Protein AF-A0A7S2QTR1-F1 (afdb_monomer_lite)

Organism: NCBI:txid225041

Secondary structure (DSSP, 8-state):
---HHHHHHHHHH----PPPHHHHSPTT-EEPPPSS---TTS-----TTSPP-SPPPPPSSTT-TTTB-TTSSB-TT-EE-TT-SS-BPPPHHHHHHHTTPPTTTT--TT--HHHHHHHHHHSPPHHHHHHHHHHHHHHHHHHHHHHHHHHTT---S------------------------------------------------HHHHHHHHHHHHHHT-TT---TTT-HHHHHHHHH-SPPTT--TT-HHHHHHHHHHTTEEEEEETTEEEEEEESSSS-EEE---HHHHHHHHHHHHHHTTS--HHHHHHHHTTTB--TTHHHH-

Sequence (328 aa):
LADSRILQHIMTHVTPPVKDLADILEPGTEVRPVVYTDHHPYYSLNKAGQPRRVLPTLMATPESYAFRDEHGGSGSGMVRRRGATHWEEPNIPERERALGYTTNHTLAPGVTLRQRHVLTGNCMDAFVMQSIMAVAAHLSHRHHLCSTAVASHTVLGGETTPRYTEPIMEPTLQAAAMTPATAAGGEAELSPGGDPSDNMELPESPLADTLQLAEVAEQLTHSRPDVWEDTDMLTYLRTGRIPDGMTAGSPAFYNLRRRARRYQLRPHSGGERLFRQLSPEVWKEVPPPAARAELVASMHNAVGHFGRARTRSLLLNHYWWRGMAQQA

Radius of gyration: 28.71 Å; chains: 1; bounding box: 74×66×81 Å

InterPro domains:
  IPR041588 Integrase zinc-binding domain [PF17921] (287-327)

Structure (mmCIF, N/CA/C/O backbone):
data_AF-A0A7S2QTR1-F1
#
_entry.id   AF-A0A7S2QTR1-F1
#
loop_
_atom_site.group_PDB
_atom_site.id
_atom_site.type_symbol
_atom_site.label_atom_id
_atom_site.label_alt_id
_atom_site.label_comp_id
_atom_site.label_asym_id
_atom_site.label_entity_id
_atom_site.label_seq_id
_atom_site.pdbx_PDB_ins_code
_atom_site.Cartn_x
_atom_site.Cartn_y
_atom_site.Cartn_z
_atom_site.occupancy
_atom_site.B_iso_or_equiv
_atom_site.auth_seq_id
_atom_site.auth_comp_id
_atom_site.auth_asym_id
_atom_site.auth_atom_id
_atom_site.pdbx_PDB_model_num
ATOM 1 N N . LEU A 1 1 ? 14.346 -16.686 -3.261 1.00 45.59 1 LEU A N 1
ATOM 2 C CA . LEU A 1 1 ? 12.981 -16.940 -2.745 1.00 45.59 1 LEU A CA 1
ATOM 3 C C . LEU A 1 1 ? 13.124 -17.730 -1.453 1.00 45.59 1 LEU A C 1
ATOM 5 O O . LEU A 1 1 ? 13.992 -18.594 -1.412 1.00 45.59 1 LEU A O 1
ATOM 9 N N . ALA A 1 2 ? 12.376 -17.384 -0.403 1.00 56.06 2 ALA A N 1
ATOM 10 C CA . ALA A 1 2 ? 12.434 -18.100 0.874 1.00 56.06 2 ALA A CA 1
ATOM 11 C C . ALA A 1 2 ? 12.025 -19.576 0.691 1.00 56.06 2 ALA A C 1
ATOM 13 O O . ALA A 1 2 ? 11.169 -19.874 -0.142 1.00 56.06 2 ALA A O 1
ATOM 14 N N . ASP A 1 3 ? 12.644 -20.491 1.443 1.00 72.88 3 ASP A N 1
ATOM 15 C CA . ASP A 1 3 ? 12.314 -21.921 1.400 1.00 72.88 3 ASP A CA 1
ATOM 16 C C . ASP A 1 3 ? 10.841 -22.133 1.792 1.00 72.88 3 ASP A C 1
ATOM 18 O O . ASP A 1 3 ? 10.400 -21.724 2.868 1.00 72.88 3 ASP A O 1
ATOM 22 N N . SER A 1 4 ? 10.083 -22.797 0.915 1.00 71.56 4 SER A N 1
ATOM 23 C CA . SER A 1 4 ? 8.673 -23.157 1.119 1.00 71.56 4 SER A CA 1
ATOM 24 C C . SER A 1 4 ? 8.396 -23.834 2.468 1.00 71.56 4 SER A C 1
ATOM 26 O O . SER A 1 4 ? 7.353 -23.594 3.073 1.00 71.56 4 SER A O 1
ATOM 28 N N . ARG A 1 5 ? 9.346 -24.619 2.996 1.00 74.69 5 ARG A N 1
ATOM 29 C CA . ARG A 1 5 ? 9.227 -25.271 4.309 1.00 74.69 5 ARG A CA 1
ATOM 30 C C . ARG A 1 5 ? 9.288 -24.266 5.452 1.00 74.69 5 ARG A C 1
ATOM 32 O O . ARG A 1 5 ? 8.586 -24.432 6.445 1.00 74.69 5 ARG A O 1
ATOM 39 N N . ILE A 1 6 ? 10.104 -23.221 5.311 1.00 72.56 6 ILE A N 1
ATOM 40 C CA . ILE A 1 6 ? 10.211 -22.138 6.295 1.00 72.56 6 ILE A CA 1
ATOM 41 C C . ILE A 1 6 ? 8.913 -21.332 6.309 1.00 72.56 6 ILE A C 1
ATOM 43 O O . ILE A 1 6 ? 8.373 -21.080 7.383 1.00 72.56 6 ILE A O 1
ATOM 47 N N . LEU A 1 7 ? 8.376 -20.995 5.134 1.00 72.25 7 LEU A N 1
ATOM 48 C CA . LEU A 1 7 ? 7.100 -20.285 5.026 1.00 72.25 7 LEU A CA 1
ATOM 49 C C . LEU A 1 7 ? 5.949 -21.097 5.633 1.00 72.25 7 LEU A C 1
ATOM 51 O O . LEU A 1 7 ? 5.222 -20.578 6.475 1.00 72.25 7 LEU A O 1
ATOM 55 N N . GLN A 1 8 ? 5.842 -22.388 5.304 1.00 74.94 8 GLN A N 1
ATOM 56 C CA . GLN A 1 8 ? 4.826 -23.276 5.881 1.00 74.94 8 GLN A CA 1
ATOM 57 C C . GLN A 1 8 ? 4.958 -23.396 7.407 1.00 74.94 8 GLN A C 1
ATOM 59 O O . GLN A 1 8 ? 3.966 -23.450 8.136 1.00 74.94 8 GLN A O 1
ATOM 64 N N . HIS A 1 9 ? 6.188 -23.428 7.915 1.00 74.25 9 HIS A N 1
ATOM 65 C CA . HIS A 1 9 ? 6.447 -23.487 9.346 1.00 74.25 9 HIS A CA 1
ATOM 66 C C . HIS A 1 9 ? 6.038 -22.186 10.053 1.00 74.25 9 HIS A C 1
ATOM 68 O O . HIS A 1 9 ? 5.363 -22.235 11.075 1.00 74.25 9 HIS A O 1
ATOM 74 N N . ILE A 1 10 ? 6.353 -21.022 9.482 1.00 77.56 10 ILE A N 1
ATOM 75 C CA . ILE A 1 10 ? 5.909 -19.726 10.016 1.00 77.56 10 ILE A CA 1
ATOM 76 C C . ILE A 1 10 ? 4.384 -19.637 10.008 1.00 77.56 10 ILE A C 1
ATOM 78 O O . ILE A 1 10 ? 3.796 -19.307 11.030 1.00 77.56 10 ILE A O 1
ATOM 82 N N . MET A 1 11 ? 3.737 -20.008 8.900 1.00 74.56 11 MET A N 1
ATOM 83 C CA . MET A 1 11 ? 2.275 -19.985 8.783 1.00 74.56 11 MET A CA 1
ATOM 84 C C . MET A 1 11 ? 1.567 -20.906 9.784 1.00 74.56 11 MET A C 1
ATOM 86 O O . MET A 1 11 ? 0.423 -20.652 10.138 1.00 74.56 11 MET A O 1
ATOM 90 N N . THR A 1 12 ? 2.226 -21.973 10.242 1.00 76.25 12 THR A N 1
ATOM 91 C CA . THR A 1 12 ? 1.662 -22.880 11.255 1.00 76.25 12 THR A CA 1
ATOM 92 C C . THR A 1 12 ? 1.932 -22.438 12.694 1.00 76.25 12 THR A C 1
ATOM 94 O O . THR A 1 12 ? 1.215 -22.876 13.586 1.00 76.25 12 THR A O 1
ATOM 97 N N . HIS A 1 13 ? 2.937 -21.589 12.938 1.00 72.19 13 HIS A N 1
ATOM 98 C CA . HIS A 1 13 ? 3.385 -21.235 14.295 1.00 72.19 13 HIS A CA 1
ATOM 99 C C . HIS A 1 13 ? 3.130 -19.771 14.672 1.00 72.19 13 HIS A C 1
ATOM 101 O O . HIS A 1 13 ? 3.056 -19.455 15.857 1.00 72.19 13 HIS A O 1
ATOM 107 N N . VAL A 1 14 ? 2.972 -18.876 13.696 1.00 74.44 14 VAL A N 1
ATOM 108 C CA . VAL A 1 14 ? 2.671 -17.462 13.929 1.00 74.44 14 VAL A CA 1
ATOM 109 C C . VAL A 1 14 ? 1.215 -17.211 13.561 1.00 74.44 14 VAL A C 1
ATOM 111 O O . VAL A 1 14 ? 0.865 -17.120 12.388 1.00 74.44 14 VAL A O 1
ATOM 114 N N . THR A 1 15 ? 0.362 -17.096 14.578 1.00 71.06 15 THR A N 1
ATOM 115 C CA . THR A 1 15 ? -1.019 -16.625 14.405 1.00 71.06 15 THR A CA 1
ATOM 116 C C . THR A 1 15 ? -1.064 -15.137 14.746 1.00 71.06 15 THR A C 1
ATOM 118 O O . THR A 1 15 ? -0.577 -14.773 15.820 1.00 71.06 15 THR A O 1
ATOM 121 N N . PRO A 1 16 ? -1.621 -14.267 13.882 1.00 70.69 16 PRO A N 1
ATOM 122 C CA . PRO A 1 16 ? -1.740 -12.854 14.207 1.00 70.69 16 PRO A CA 1
ATOM 123 C C . PRO A 1 16 ? -2.605 -12.683 15.465 1.00 70.69 16 PRO A C 1
ATOM 125 O O . PRO A 1 16 ? -3.664 -13.315 15.551 1.00 70.69 16 PRO A O 1
ATOM 128 N N . PRO A 1 17 ? -2.196 -11.859 16.443 1.00 73.25 17 PRO A N 1
ATOM 129 C CA . PRO A 1 17 ? -3.011 -11.582 17.612 1.00 73.25 17 PRO A CA 1
ATOM 130 C C . PRO A 1 17 ? -4.170 -10.677 17.187 1.00 73.25 17 PRO A C 1
ATOM 132 O O . PRO A 1 17 ? -4.028 -9.466 17.133 1.00 73.25 17 PRO A O 1
ATOM 135 N N . VAL A 1 18 ? -5.315 -11.256 16.836 1.00 71.81 18 VAL A N 1
ATOM 136 C CA . VAL A 1 18 ? -6.506 -10.490 16.446 1.00 71.81 18 VAL A CA 1
ATOM 137 C C . VAL A 1 18 ? -7.487 -10.482 17.608 1.00 71.81 18 VAL A C 1
ATOM 139 O O . VAL A 1 18 ? -7.813 -11.541 18.144 1.00 71.81 18 VAL A O 1
ATOM 142 N N . LYS A 1 19 ? -7.974 -9.297 17.983 1.00 77.62 19 LYS A N 1
ATOM 143 C CA . LYS A 1 19 ? -9.129 -9.165 18.877 1.00 77.62 19 LYS A CA 1
ATOM 144 C C . LYS A 1 19 ? -10.407 -9.094 18.063 1.00 77.62 19 LYS A C 1
ATOM 146 O O . LYS A 1 19 ? -10.446 -8.430 17.027 1.00 77.62 19 LYS A O 1
ATOM 151 N N . ASP A 1 20 ? -11.443 -9.763 18.550 1.00 85.25 20 ASP A N 1
ATOM 152 C CA . ASP A 1 20 ? -12.762 -9.646 17.956 1.00 85.25 20 ASP A CA 1
ATOM 153 C C . ASP A 1 20 ? -13.329 -8.247 18.201 1.00 85.25 20 ASP A C 1
ATOM 155 O O . ASP A 1 20 ? -13.163 -7.653 19.266 1.00 85.25 20 ASP A O 1
ATOM 159 N N . LEU A 1 21 ? -14.023 -7.710 17.200 1.00 87.00 21 LEU A N 1
ATOM 160 C CA . LEU A 1 21 ? -14.592 -6.367 17.258 1.00 87.00 21 LEU A CA 1
ATOM 161 C C . LEU A 1 21 ? -15.574 -6.202 18.427 1.00 87.00 21 LEU A C 1
ATOM 163 O O . LEU A 1 21 ? -15.662 -5.124 19.008 1.00 87.00 21 LEU A O 1
ATOM 167 N N . ALA A 1 22 ? -16.256 -7.282 18.812 1.00 84.25 22 ALA A N 1
ATOM 168 C CA . ALA A 1 22 ? -17.128 -7.318 19.982 1.00 84.25 22 ALA A CA 1
ATOM 169 C C . ALA A 1 22 ? -16.391 -7.001 21.299 1.00 84.25 22 ALA A C 1
ATOM 171 O O . ALA A 1 22 ? -17.002 -6.438 22.202 1.00 84.25 22 ALA A O 1
ATOM 172 N N . ASP A 1 23 ? -15.092 -7.306 21.388 1.00 85.44 23 ASP A N 1
ATOM 173 C CA . ASP A 1 23 ? -14.254 -7.029 22.563 1.00 85.44 23 ASP A CA 1
ATOM 174 C C . ASP A 1 23 ? -13.628 -5.623 22.524 1.00 85.44 23 ASP A C 1
ATOM 176 O O . ASP A 1 23 ? -13.068 -5.144 23.512 1.00 85.44 23 ASP A O 1
ATOM 180 N N . ILE A 1 24 ? -13.665 -4.970 21.359 1.00 89.56 24 ILE A N 1
ATOM 181 C CA . ILE A 1 24 ? -13.071 -3.650 21.115 1.00 89.56 24 ILE A CA 1
ATOM 182 C C . ILE A 1 24 ? -14.107 -2.535 21.292 1.00 89.56 24 ILE A C 1
ATOM 184 O O . ILE A 1 24 ? -13.772 -1.458 21.798 1.00 89.56 24 ILE A O 1
ATOM 188 N N . LEU A 1 25 ? -15.342 -2.761 20.845 1.00 91.31 25 LEU A N 1
ATOM 189 C CA . LEU A 1 25 ? -16.396 -1.749 20.859 1.00 91.31 25 LEU A CA 1
ATOM 190 C C . LEU A 1 25 ? -17.065 -1.625 22.225 1.00 91.31 25 LEU A C 1
ATOM 192 O O . LEU A 1 25 ? -17.084 -2.564 23.019 1.00 91.31 25 LEU A O 1
ATOM 196 N N . GLU A 1 26 ? -17.643 -0.454 22.489 1.00 88.94 26 GLU A N 1
ATOM 197 C CA . GLU A 1 26 ? -18.420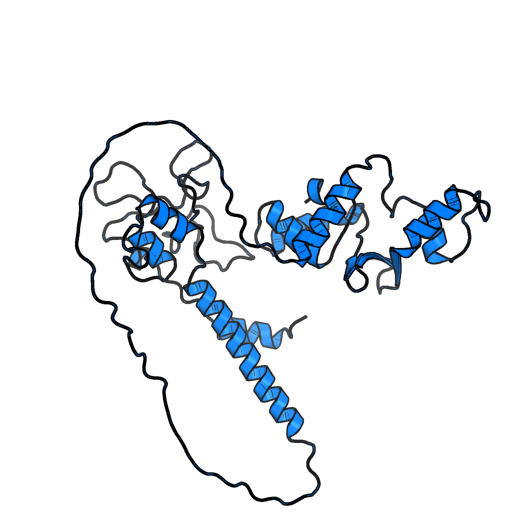 -0.262 23.711 1.00 88.94 26 GLU A CA 1
ATOM 198 C C . GLU A 1 26 ? -19.644 -1.204 23.750 1.00 88.94 26 GLU A C 1
ATOM 200 O O . GLU A 1 26 ? -20.267 -1.455 22.706 1.00 88.94 26 GLU A O 1
ATOM 205 N N . PRO A 1 27 ? -20.046 -1.710 24.932 1.00 87.56 27 PRO A N 1
ATOM 206 C CA . PRO A 1 27 ? -21.184 -2.615 25.055 1.00 87.56 27 PRO A CA 1
ATOM 207 C C . PRO A 1 27 ? -22.474 -2.055 24.440 1.00 87.56 27 PRO A C 1
ATOM 209 O O . PRO A 1 27 ? -22.886 -0.926 24.708 1.00 87.56 27 PRO A O 1
ATOM 212 N N . GLY A 1 28 ? -23.156 -2.877 23.640 1.00 84.75 28 GLY A N 1
ATOM 213 C CA . GLY A 1 28 ? -24.385 -2.486 22.941 1.00 84.75 28 GLY A CA 1
ATOM 214 C C . GLY A 1 28 ? -24.157 -1.698 21.649 1.00 84.75 28 GLY A C 1
ATOM 215 O O . GLY A 1 28 ? -25.123 -1.200 21.075 1.00 84.75 28 GLY A O 1
ATOM 216 N N . THR A 1 29 ? -22.911 -1.587 21.186 1.00 90.06 29 THR A N 1
ATOM 217 C CA . THR A 1 29 ? -22.602 -1.055 19.858 1.00 90.06 29 THR A CA 1
ATOM 218 C C . THR A 1 29 ? -22.929 -2.085 18.784 1.00 90.06 29 THR A C 1
ATOM 220 O O . THR A 1 29 ? -22.495 -3.235 18.835 1.00 90.06 29 THR A O 1
ATOM 223 N N . GLU A 1 30 ? -23.698 -1.662 17.793 1.00 89.50 30 GLU A N 1
ATOM 224 C CA . GLU A 1 30 ? -24.048 -2.451 16.627 1.00 89.50 30 GLU A CA 1
ATOM 225 C C . GLU A 1 30 ? -23.069 -2.185 15.483 1.00 89.50 30 GLU A C 1
ATOM 227 O O . GLU A 1 30 ? -22.666 -1.049 15.220 1.00 89.50 30 GLU A O 1
ATOM 232 N N . VAL A 1 31 ? -22.715 -3.252 14.770 1.00 89.19 31 VAL A N 1
ATOM 233 C CA . VAL A 1 31 ? -21.800 -3.219 13.626 1.00 89.19 31 VAL A CA 1
ATOM 234 C C . VAL A 1 31 ? -22.535 -3.617 12.361 1.00 89.19 31 VAL A C 1
ATOM 236 O O . VAL A 1 31 ? -23.455 -4.438 12.388 1.00 89.19 31 VAL A O 1
ATOM 239 N N . ARG A 1 32 ? -22.111 -3.071 11.220 1.00 85.06 32 ARG A N 1
ATOM 240 C CA . ARG A 1 32 ? -22.666 -3.502 9.937 1.00 85.06 32 ARG A CA 1
ATOM 241 C C . ARG A 1 32 ? -22.263 -4.951 9.630 1.00 85.06 32 ARG A C 1
ATOM 243 O O . ARG A 1 32 ? -21.099 -5.309 9.835 1.00 85.06 32 ARG A O 1
ATOM 250 N N . PRO A 1 33 ? -23.186 -5.772 9.097 1.00 85.06 33 PRO A N 1
ATOM 251 C CA . PRO A 1 33 ? -22.858 -7.122 8.667 1.00 85.06 33 PRO A CA 1
ATOM 252 C C . PRO A 1 33 ? -21.838 -7.089 7.529 1.00 85.06 33 PRO A C 1
ATOM 254 O O . PRO A 1 33 ? -21.780 -6.144 6.734 1.00 85.06 33 PRO A O 1
ATOM 257 N N . VAL A 1 34 ? -21.031 -8.141 7.448 1.00 88.06 34 VAL A N 1
ATOM 258 C CA . VAL A 1 34 ? -20.041 -8.285 6.385 1.00 88.06 34 VAL A CA 1
ATOM 259 C C . VAL A 1 34 ? -20.760 -8.618 5.078 1.00 88.06 34 VAL A C 1
ATOM 261 O O . VAL A 1 34 ? -21.454 -9.631 4.981 1.00 88.06 34 VAL A O 1
ATOM 264 N N . VAL A 1 35 ? -20.577 -7.764 4.069 1.00 85.44 35 VAL A N 1
ATOM 265 C CA . VAL A 1 35 ? -21.158 -7.950 2.727 1.00 85.44 35 VAL A CA 1
ATOM 266 C C . VAL A 1 35 ? -20.274 -8.853 1.865 1.00 85.44 35 VAL A C 1
ATOM 268 O O . VAL A 1 35 ? -20.780 -9.724 1.165 1.00 85.44 35 VAL A O 1
ATOM 271 N N . TYR A 1 36 ? -18.954 -8.685 1.959 1.00 84.62 36 TYR A N 1
ATOM 272 C CA . TYR A 1 36 ? -17.972 -9.421 1.165 1.00 84.62 36 TYR A CA 1
ATOM 273 C C . TYR A 1 36 ? -16.983 -10.138 2.075 1.00 84.62 36 TYR A C 1
ATOM 275 O O . TYR A 1 36 ? -16.494 -9.557 3.041 1.00 84.62 36 TYR A O 1
ATOM 283 N N . THR A 1 37 ? -16.690 -11.396 1.758 1.00 88.56 37 THR A N 1
ATOM 284 C CA . THR A 1 37 ? -15.645 -12.159 2.445 1.00 88.56 37 THR A CA 1
ATOM 285 C C . THR A 1 37 ? -14.273 -11.602 2.075 1.00 88.56 37 THR A C 1
ATOM 287 O O . THR A 1 37 ? -14.007 -11.331 0.900 1.00 88.56 37 THR A O 1
ATOM 290 N N . ASP A 1 38 ? -13.398 -11.468 3.069 1.00 87.31 38 ASP A N 1
ATOM 291 C CA . ASP A 1 38 ? -11.995 -11.127 2.848 1.00 87.31 38 ASP A CA 1
ATOM 292 C C . ASP A 1 38 ? -11.351 -12.167 1.920 1.00 87.31 38 ASP A C 1
ATOM 294 O O . ASP A 1 38 ? -11.505 -13.377 2.120 1.00 87.31 38 ASP A O 1
ATOM 298 N N . HIS A 1 39 ? -10.614 -11.700 0.918 1.00 82.12 39 HIS A N 1
ATOM 299 C CA . HIS A 1 39 ? -10.006 -12.531 -0.116 1.00 82.12 39 HIS A CA 1
ATOM 300 C C . HIS A 1 39 ? -8.482 -12.399 -0.114 1.00 82.12 39 HIS A C 1
ATOM 302 O O . HIS A 1 39 ? -7.916 -11.429 0.388 1.00 82.12 39 HIS A O 1
ATOM 308 N N . HIS A 1 40 ? -7.812 -13.389 -0.701 1.00 75.06 40 HIS A N 1
ATOM 309 C CA . HIS A 1 40 ? -6.369 -13.352 -0.928 1.00 75.06 40 HIS A CA 1
ATOM 310 C C . HIS A 1 40 ? -5.967 -12.058 -1.670 1.00 75.06 40 HIS A C 1
ATOM 312 O O . HIS A 1 40 ? -6.651 -11.698 -2.629 1.00 75.06 40 HIS A O 1
ATOM 318 N N . PRO A 1 41 ? -4.858 -11.391 -1.294 1.00 77.56 41 PRO A N 1
ATOM 319 C CA . PRO A 1 41 ? -3.783 -11.850 -0.400 1.00 77.56 41 PRO A CA 1
ATOM 320 C C . PRO A 1 41 ? -3.996 -11.540 1.086 1.00 77.56 41 PRO A C 1
ATOM 322 O O . PRO A 1 41 ? -3.108 -11.801 1.896 1.00 77.56 41 PRO A O 1
ATOM 325 N N . TYR A 1 42 ? -5.147 -10.990 1.467 1.00 79.69 42 TYR A N 1
ATOM 326 C CA . TYR A 1 42 ? -5.417 -10.664 2.860 1.00 79.69 42 TYR A CA 1
ATOM 327 C C . TYR A 1 42 ? -5.698 -11.914 3.696 1.00 79.69 42 TYR A C 1
ATOM 329 O O . TYR A 1 42 ? -6.242 -12.913 3.218 1.00 79.69 42 TYR A O 1
ATOM 337 N N . TYR A 1 43 ? -5.348 -11.839 4.980 1.00 79.50 43 TYR A N 1
ATOM 338 C CA . TYR A 1 43 ? -5.728 -12.856 5.950 1.00 79.50 43 TYR A CA 1
ATOM 339 C C . TYR A 1 43 ? -7.240 -12.774 6.201 1.00 79.50 43 TYR A C 1
ATOM 341 O O . TYR A 1 43 ? -7.742 -11.733 6.617 1.00 79.50 43 TYR A O 1
ATOM 349 N N . SER A 1 44 ? -7.970 -13.856 5.917 1.00 85.38 44 SER A N 1
ATOM 350 C CA . SER A 1 44 ? -9.437 -13.828 5.892 1.00 85.38 44 SER A CA 1
ATOM 351 C C . SER A 1 44 ? -10.036 -13.851 7.304 1.00 85.38 44 SER A C 1
ATOM 353 O O . SER A 1 44 ? -10.046 -14.896 7.963 1.00 85.38 44 SER A O 1
ATOM 355 N N . LEU A 1 45 ? -10.533 -12.701 7.775 1.00 87.50 45 LEU A N 1
ATOM 356 C CA . LEU A 1 45 ? -11.124 -12.534 9.111 1.00 87.50 45 LEU A CA 1
ATOM 357 C C . LEU A 1 45 ? -12.629 -12.284 9.040 1.00 87.50 45 LEU A C 1
ATOM 359 O O . LEU A 1 45 ? -13.392 -12.889 9.794 1.00 87.50 45 LEU A O 1
ATOM 363 N N . ASN A 1 46 ? -13.062 -11.427 8.121 1.00 90.31 46 ASN A N 1
ATOM 364 C CA . ASN A 1 46 ? -14.458 -11.122 7.857 1.00 90.31 46 ASN A CA 1
ATOM 365 C C . ASN A 1 46 ? -15.025 -12.078 6.797 1.00 90.31 46 ASN A C 1
ATOM 367 O O . ASN A 1 46 ? -14.450 -12.267 5.724 1.00 90.31 46 ASN A O 1
ATOM 371 N N . LYS A 1 47 ? -16.194 -12.661 7.083 1.00 89.88 47 LYS A N 1
ATOM 372 C CA . LYS A 1 47 ? -16.904 -13.587 6.188 1.00 89.88 47 LYS A CA 1
ATOM 373 C C . LYS A 1 47 ? -18.299 -13.065 5.883 1.00 89.88 47 LYS A C 1
ATOM 375 O O . LYS A 1 47 ? -19.016 -12.681 6.803 1.00 89.88 47 LYS A O 1
ATOM 380 N N . ALA A 1 48 ? -18.686 -13.072 4.609 1.00 90.12 48 ALA A N 1
ATOM 381 C CA . ALA A 1 48 ? -19.996 -12.602 4.173 1.00 90.12 48 ALA A CA 1
ATOM 382 C C . ALA A 1 48 ? -21.131 -13.300 4.941 1.00 90.12 48 ALA A C 1
ATOM 384 O O . ALA A 1 48 ? -21.105 -14.513 5.152 1.00 90.12 48 ALA A O 1
ATOM 385 N N . GLY A 1 49 ? -22.115 -12.515 5.382 1.00 85.38 49 GLY A N 1
ATOM 386 C CA . GLY A 1 49 ? -23.247 -12.999 6.177 1.00 85.38 49 GLY A CA 1
ATOM 387 C C . GLY A 1 49 ? -22.942 -13.249 7.660 1.00 85.38 49 GLY A C 1
ATOM 388 O O . GLY A 1 49 ? -23.861 -13.563 8.412 1.00 85.38 49 GLY A O 1
ATOM 389 N N . GLN A 1 50 ? -21.692 -13.086 8.106 1.00 86.94 50 GLN A N 1
ATOM 390 C CA . GLN A 1 50 ? -21.319 -13.152 9.521 1.00 86.94 50 GLN A CA 1
ATOM 391 C C . GLN A 1 50 ? -21.198 -11.743 10.132 1.00 86.94 50 GLN A C 1
ATOM 393 O O . GLN A 1 50 ? -21.022 -10.756 9.402 1.00 86.94 50 GLN A O 1
ATOM 398 N N . PRO A 1 51 ? -21.282 -11.622 11.471 1.00 84.88 51 PRO A N 1
ATOM 399 C CA . PRO A 1 51 ? -20.917 -10.390 12.158 1.00 84.88 51 PRO A CA 1
ATOM 400 C C . PRO A 1 51 ? -19.485 -9.972 11.811 1.00 84.88 51 PRO A C 1
ATOM 402 O O . PRO A 1 51 ? -18.594 -10.812 11.668 1.00 84.88 51 PRO A O 1
ATOM 405 N N . ARG A 1 52 ? -19.262 -8.662 11.679 1.00 89.94 52 ARG A N 1
ATOM 406 C CA . ARG A 1 52 ? -17.930 -8.111 11.423 1.00 89.94 52 ARG A CA 1
ATOM 407 C C . ARG A 1 52 ? -17.007 -8.410 12.601 1.00 89.94 52 ARG A C 1
ATOM 409 O O . ARG A 1 52 ? -17.327 -8.056 13.731 1.00 89.94 52 ARG A O 1
ATOM 416 N N . ARG A 1 53 ? -15.860 -9.026 12.311 1.00 88.44 53 ARG A N 1
ATOM 417 C CA . ARG A 1 53 ? -14.847 -9.397 13.309 1.00 88.44 53 ARG A CA 1
ATOM 418 C C . ARG A 1 53 ? -13.750 -8.359 13.452 1.00 88.44 53 ARG A C 1
ATOM 420 O O . ARG A 1 53 ? -13.219 -8.209 14.541 1.00 88.44 53 ARG A O 1
ATOM 427 N N . VAL A 1 54 ? -13.431 -7.636 12.379 1.00 89.06 54 VAL A N 1
ATOM 428 C CA . VAL A 1 54 ? -12.435 -6.555 12.390 1.00 89.06 54 VAL A CA 1
ATOM 429 C C . VAL A 1 54 ? -12.903 -5.350 11.580 1.00 89.06 54 VAL A C 1
ATOM 431 O O . VAL A 1 54 ? -13.637 -5.485 10.590 1.00 89.06 54 VAL A O 1
ATOM 434 N N . LEU A 1 55 ? -12.482 -4.159 12.011 1.00 88.75 55 LEU A N 1
ATOM 435 C CA . LEU A 1 55 ? -12.740 -2.913 11.292 1.00 88.75 55 LEU A CA 1
ATOM 436 C C . LEU A 1 55 ? -11.955 -2.867 9.970 1.00 88.75 55 LEU A C 1
ATOM 438 O O . LEU A 1 55 ? -10.893 -3.481 9.862 1.00 88.75 55 LEU A O 1
ATOM 442 N N . PRO A 1 56 ? -12.464 -2.144 8.956 1.00 85.19 56 PRO A N 1
ATOM 443 C CA . PRO A 1 56 ? -11.646 -1.756 7.811 1.00 85.19 56 PRO A CA 1
ATOM 444 C C . PRO A 1 56 ? -10.518 -0.805 8.246 1.00 85.19 56 PRO A C 1
ATOM 446 O O . PRO A 1 56 ? -10.505 -0.313 9.376 1.00 85.19 56 PRO A O 1
ATOM 449 N N . THR A 1 57 ? -9.585 -0.518 7.335 1.00 83.75 57 THR A N 1
ATOM 450 C CA . THR A 1 57 ? -8.465 0.398 7.589 1.00 83.75 57 THR A CA 1
ATOM 451 C C . THR A 1 57 ? -8.947 1.734 8.153 1.00 83.75 57 THR A C 1
ATOM 453 O O . THR A 1 57 ? -9.773 2.420 7.547 1.00 83.75 57 THR A O 1
ATOM 456 N N . LEU A 1 58 ? -8.403 2.104 9.312 1.00 85.06 58 LEU A N 1
ATOM 457 C CA . LEU A 1 58 ? -8.628 3.406 9.924 1.00 85.06 58 LEU A CA 1
ATOM 458 C C . LEU A 1 58 ? -7.785 4.441 9.182 1.00 85.06 58 LEU A C 1
ATOM 460 O O . LEU A 1 58 ? -6.565 4.326 9.138 1.00 85.06 58 LEU A O 1
ATOM 464 N N . MET A 1 59 ? -8.433 5.442 8.595 1.00 81.25 59 MET A N 1
ATOM 465 C CA . MET A 1 59 ? -7.756 6.513 7.862 1.00 81.25 59 MET A CA 1
ATOM 466 C C . MET A 1 59 ? -7.657 7.767 8.731 1.00 81.25 59 MET A C 1
ATOM 468 O O . MET A 1 59 ? -8.491 7.986 9.611 1.00 81.25 59 MET A O 1
ATOM 472 N N . ALA A 1 60 ? -6.640 8.597 8.489 1.00 81.00 60 ALA A N 1
ATOM 473 C CA . ALA A 1 60 ? -6.468 9.866 9.203 1.00 81.00 60 ALA A CA 1
ATOM 474 C C . ALA A 1 60 ? -7.510 10.915 8.806 1.00 81.00 60 ALA A C 1
ATOM 476 O O . ALA A 1 60 ? -7.836 11.796 9.602 1.00 81.00 60 ALA A O 1
ATOM 477 N N . THR A 1 61 ? -8.023 10.824 7.580 1.00 81.00 61 THR A N 1
ATOM 478 C CA . THR A 1 61 ? -9.127 11.646 7.105 1.00 81.00 61 THR A CA 1
ATOM 479 C C . THR A 1 61 ? -10.463 11.021 7.518 1.00 81.00 61 THR A C 1
ATOM 481 O O . THR A 1 61 ? -10.730 9.866 7.159 1.00 81.00 61 THR A O 1
ATOM 484 N N . PRO A 1 62 ? -11.319 11.773 8.236 1.00 75.56 62 PRO A N 1
ATOM 485 C CA . PRO A 1 62 ? -12.703 11.374 8.461 1.00 75.56 62 PRO A CA 1
ATOM 486 C C . PRO A 1 62 ? -13.446 11.186 7.135 1.00 75.56 62 PRO A C 1
ATOM 488 O O . PRO A 1 62 ? -13.060 11.761 6.115 1.00 75.56 62 PRO A O 1
ATOM 491 N N . GLU A 1 63 ? -14.515 10.393 7.154 1.00 74.88 63 GLU A N 1
ATOM 492 C CA . GLU A 1 63 ? -15.368 10.112 5.990 1.00 74.88 63 GLU A CA 1
ATOM 493 C C . GLU A 1 63 ? -14.624 9.485 4.802 1.00 74.88 63 GLU A C 1
ATOM 495 O O . GLU A 1 63 ? -15.003 9.634 3.634 1.00 74.88 63 GLU A O 1
ATOM 500 N N . SER A 1 64 ? -13.548 8.754 5.088 1.00 79.00 64 SER A N 1
ATOM 501 C CA . SER A 1 64 ? -12.879 7.948 4.069 1.00 79.00 64 SER A CA 1
ATOM 502 C C . SER A 1 64 ? -13.818 6.871 3.502 1.00 79.00 64 SER A C 1
ATOM 504 O O . SER A 1 64 ? -14.846 6.537 4.089 1.00 79.00 64 SER A O 1
ATOM 506 N N . TYR A 1 65 ? -13.446 6.269 2.369 1.00 72.06 65 TYR A N 1
ATOM 507 C CA . TYR A 1 65 ? -14.244 5.233 1.689 1.00 72.06 65 TYR A CA 1
ATOM 508 C C . TYR A 1 65 ? -14.621 4.039 2.594 1.00 72.06 65 TYR A C 1
ATOM 510 O O . TYR A 1 65 ? -15.634 3.378 2.395 1.00 72.06 65 TYR A O 1
ATOM 518 N N . ALA A 1 66 ? -13.842 3.764 3.645 1.00 75.06 66 ALA A N 1
ATOM 519 C CA . ALA A 1 66 ? -14.173 2.731 4.627 1.00 75.06 66 ALA A CA 1
ATOM 520 C C . ALA A 1 66 ? -15.428 3.065 5.463 1.00 75.06 66 ALA A C 1
ATOM 522 O O . ALA A 1 66 ? -16.140 2.161 5.918 1.00 75.06 66 ALA A O 1
ATOM 523 N N . PHE A 1 67 ? -15.711 4.356 5.633 1.00 81.44 67 PHE A N 1
ATOM 524 C CA . PHE A 1 67 ? -16.780 4.908 6.463 1.00 81.44 67 PHE A CA 1
ATOM 525 C C . PHE A 1 67 ? -17.842 5.658 5.650 1.00 81.44 67 PHE A C 1
ATOM 527 O O . PHE A 1 67 ? -18.886 6.001 6.192 1.00 81.44 67 PHE A O 1
ATOM 534 N N . ARG A 1 68 ? -17.671 5.787 4.332 1.00 79.75 68 ARG A N 1
ATOM 535 C CA . ARG A 1 68 ? -18.676 6.329 3.412 1.00 79.75 68 ARG A CA 1
ATOM 536 C C . ARG A 1 68 ? -18.897 5.388 2.232 1.00 79.75 68 ARG A C 1
ATOM 538 O O . ARG A 1 68 ? -17.930 4.970 1.606 1.00 79.75 68 ARG A O 1
ATOM 545 N N . ASP A 1 69 ? -20.147 5.057 1.923 1.00 70.31 69 ASP A N 1
ATOM 546 C CA . ASP A 1 69 ? -20.464 4.307 0.704 1.00 70.31 69 ASP A CA 1
ATOM 547 C C . ASP A 1 69 ? -20.475 5.212 -0.547 1.00 70.31 69 ASP A C 1
ATOM 549 O O . ASP A 1 69 ? -20.376 6.439 -0.463 1.00 70.31 69 ASP A O 1
ATOM 553 N N . GLU A 1 70 ? -20.573 4.605 -1.732 1.00 63.53 70 GLU A N 1
ATOM 554 C CA . GLU A 1 70 ? -20.522 5.303 -3.030 1.00 63.53 70 GLU A CA 1
ATOM 555 C C . GLU A 1 70 ? -21.652 6.324 -3.235 1.00 63.53 70 GLU A C 1
ATOM 557 O O . GLU A 1 70 ? -21.524 7.228 -4.057 1.00 63.53 70 GLU A O 1
ATOM 562 N N . HIS A 1 71 ? -22.733 6.217 -2.461 1.00 69.94 71 HIS A N 1
ATOM 563 C CA . HIS A 1 71 ? -23.898 7.095 -2.522 1.00 69.94 71 HIS A CA 1
ATOM 564 C C . HIS A 1 71 ? -23.904 8.129 -1.385 1.00 69.94 71 HIS A C 1
ATOM 566 O O . HIS A 1 71 ? -24.912 8.799 -1.165 1.00 69.94 71 HIS A O 1
ATOM 572 N N . GLY A 1 72 ? -22.794 8.265 -0.647 1.00 67.12 72 GLY A N 1
ATOM 573 C CA . GLY A 1 72 ? -22.699 9.153 0.513 1.00 67.12 72 GLY A CA 1
ATOM 574 C C . GLY A 1 72 ? -23.404 8.616 1.762 1.00 67.12 72 GLY A C 1
ATOM 575 O O . GLY A 1 72 ? -23.550 9.343 2.742 1.00 67.12 72 GLY A O 1
ATOM 576 N N . GLY A 1 73 ? -23.843 7.358 1.740 1.00 75.75 73 GLY A N 1
ATOM 577 C CA . GLY A 1 73 ? -24.389 6.651 2.887 1.00 75.75 73 GLY A CA 1
ATOM 578 C C . GLY A 1 73 ? -23.301 6.085 3.800 1.00 75.75 73 GLY A C 1
ATOM 579 O O . GLY A 1 73 ? -22.100 6.308 3.629 1.00 75.75 73 GLY A O 1
ATOM 580 N N . SER A 1 74 ? -23.725 5.350 4.825 1.00 80.19 74 SER A N 1
ATOM 581 C CA . SER A 1 74 ? -22.826 4.829 5.855 1.00 80.19 74 SER A CA 1
ATOM 582 C C . SER A 1 74 ? -21.892 3.756 5.287 1.00 80.19 74 SER A C 1
ATOM 584 O O . SER A 1 74 ? -22.343 2.750 4.751 1.00 80.19 74 SER A O 1
ATOM 586 N N . GLY A 1 75 ? -20.582 3.909 5.443 1.00 83.62 75 GLY A N 1
ATOM 587 C CA . GLY A 1 75 ? -19.617 2.898 5.011 1.00 83.62 75 GLY A CA 1
ATOM 588 C C . GLY A 1 75 ? -19.611 1.649 5.891 1.00 83.62 75 GLY A C 1
ATOM 589 O O . GLY A 1 75 ? -20.284 1.555 6.920 1.00 83.62 75 GLY A O 1
ATOM 590 N N . SER A 1 76 ? -18.827 0.659 5.473 1.00 83.19 76 SER A N 1
ATOM 591 C CA . SER A 1 76 ? -18.814 -0.674 6.083 1.00 83.19 76 SER A CA 1
ATOM 592 C C . SER A 1 76 ? -18.183 -0.725 7.484 1.00 83.19 76 SER A C 1
ATOM 594 O O . SER A 1 76 ? -18.469 -1.659 8.236 1.00 83.19 76 SER A O 1
ATOM 596 N N . GLY A 1 77 ? -17.351 0.265 7.825 1.00 86.75 77 GLY A N 1
ATOM 597 C CA . GLY A 1 77 ? -16.718 0.424 9.137 1.00 86.75 77 GLY A CA 1
ATOM 598 C C . GLY A 1 77 ? -17.520 1.250 10.141 1.00 86.75 77 GLY A C 1
ATOM 599 O O . GLY A 1 77 ? -17.098 1.365 11.287 1.00 86.75 77 GLY A O 1
ATOM 600 N N . MET A 1 78 ? -18.650 1.828 9.728 1.00 89.62 78 MET A N 1
ATOM 601 C CA . MET A 1 78 ? -19.496 2.613 10.621 1.00 89.62 78 MET A CA 1
ATOM 602 C C . MET A 1 78 ? -20.143 1.726 11.697 1.00 89.62 78 MET A C 1
ATOM 604 O O . MET A 1 78 ? -20.497 0.567 11.449 1.00 89.62 78 MET A O 1
ATOM 608 N N . VAL A 1 79 ? -20.336 2.300 12.880 1.00 91.25 79 VAL A N 1
ATOM 609 C CA . VAL A 1 79 ? -20.944 1.669 14.052 1.00 91.25 79 VAL A CA 1
ATOM 610 C C . VAL A 1 79 ? -22.186 2.439 14.489 1.00 91.25 79 VAL A C 1
ATOM 612 O O . VAL A 1 79 ? -22.348 3.617 14.178 1.00 91.25 79 VAL A O 1
ATOM 615 N N . ARG A 1 80 ? -23.097 1.776 15.197 1.00 91.00 80 ARG A N 1
ATOM 616 C CA . ARG A 1 80 ? -24.295 2.409 15.751 1.00 91.00 80 ARG A CA 1
ATOM 617 C C . ARG A 1 80 ? -24.382 2.115 17.237 1.00 91.00 80 ARG A C 1
ATOM 619 O O . ARG A 1 80 ? -24.558 0.971 17.643 1.00 91.00 80 ARG A O 1
ATOM 626 N N . ARG A 1 81 ? -24.255 3.151 18.064 1.00 90.00 81 ARG A N 1
ATOM 627 C CA . ARG A 1 81 ? -24.396 3.031 19.522 1.00 90.00 81 ARG A CA 1
ATOM 628 C C . ARG A 1 81 ? -25.820 2.619 19.891 1.00 90.00 81 ARG A C 1
ATOM 630 O O . ARG A 1 81 ? -26.782 2.956 19.196 1.00 90.00 81 ARG A O 1
ATOM 637 N N . ARG A 1 82 ? -25.971 1.952 21.036 1.00 87.62 82 ARG A N 1
ATOM 638 C CA . ARG A 1 82 ? -27.284 1.573 21.569 1.00 87.62 82 ARG A CA 1
ATOM 639 C C . ARG A 1 82 ? -28.193 2.798 21.699 1.00 87.62 82 ARG A C 1
ATOM 641 O O . ARG A 1 82 ? -27.879 3.732 22.429 1.00 87.62 82 ARG A O 1
ATOM 648 N N . GLY A 1 83 ? -29.339 2.763 21.022 1.00 83.31 83 GLY A N 1
ATOM 649 C CA . GLY A 1 83 ? -30.331 3.842 21.052 1.00 83.31 83 GLY A CA 1
ATOM 650 C C . GLY A 1 83 ? -30.038 5.016 20.111 1.00 83.31 83 GLY A C 1
ATOM 651 O O . GLY A 1 83 ? -30.867 5.917 20.013 1.00 83.31 83 GLY A O 1
ATOM 652 N N . ALA A 1 84 ? -28.912 5.005 19.390 1.00 85.50 84 ALA A N 1
ATOM 653 C CA . ALA A 1 84 ? -28.656 5.972 18.331 1.00 85.50 84 ALA A CA 1
ATOM 654 C C . ALA A 1 84 ? -29.457 5.618 17.069 1.00 85.50 84 ALA A C 1
ATOM 656 O O . ALA A 1 84 ? -29.609 4.451 16.705 1.00 85.50 84 ALA A O 1
ATOM 657 N N . THR A 1 85 ? -29.961 6.641 16.381 1.00 83.50 85 THR A N 1
ATOM 658 C CA . THR A 1 85 ? -30.701 6.490 15.118 1.00 83.50 85 THR A CA 1
ATOM 659 C C . THR A 1 85 ? -29.800 6.533 13.886 1.00 83.50 85 THR A C 1
ATOM 661 O O . THR A 1 85 ? -30.210 6.075 12.822 1.00 83.50 85 THR A O 1
ATOM 664 N N . HIS A 1 86 ? -28.578 7.049 14.023 1.00 86.06 86 HIS A N 1
ATOM 665 C CA . HIS A 1 86 ? -27.616 7.217 12.937 1.00 86.06 86 HIS A CA 1
ATOM 666 C C . HIS A 1 86 ? -26.367 6.354 13.146 1.00 86.06 86 HIS A C 1
ATOM 668 O O . HIS A 1 86 ? -26.063 5.919 14.256 1.00 86.06 86 HIS A O 1
ATOM 674 N N . TRP A 1 87 ? -25.670 6.100 12.042 1.00 89.25 87 TRP A N 1
ATOM 675 C CA . TRP A 1 87 ? -24.370 5.442 12.017 1.00 89.25 87 TRP A CA 1
ATOM 676 C C . TRP A 1 87 ? -23.265 6.490 12.169 1.00 89.25 87 TRP A C 1
ATOM 678 O O . TRP A 1 87 ? -23.337 7.546 11.543 1.00 89.25 87 TRP A O 1
ATOM 688 N N . GLU A 1 88 ? -22.254 6.186 12.971 1.00 89.38 88 GLU A N 1
ATOM 689 C CA . GLU A 1 88 ? -21.098 7.045 13.231 1.00 89.38 88 GLU A CA 1
ATOM 690 C C . GLU A 1 88 ? -19.785 6.264 13.093 1.00 89.38 88 GLU A C 1
ATOM 692 O O . GLU A 1 88 ? -19.768 5.031 13.087 1.00 89.38 88 GLU A O 1
ATOM 697 N N . GLU A 1 89 ? -18.666 6.974 12.959 1.00 90.19 89 GLU A N 1
ATOM 698 C CA . GLU A 1 89 ? -17.354 6.333 13.007 1.00 90.19 89 GLU A CA 1
ATOM 699 C C . GLU A 1 89 ? -17.022 5.865 14.435 1.00 90.19 89 GLU A C 1
ATOM 701 O O . GLU A 1 89 ? -17.464 6.488 15.407 1.00 90.19 89 GLU A O 1
ATOM 706 N N . PRO A 1 90 ? -16.195 4.813 14.588 1.00 91.56 90 PRO A N 1
ATOM 707 C CA . PRO A 1 90 ? -15.666 4.423 15.888 1.00 91.56 90 PRO A CA 1
ATOM 708 C C . PRO A 1 90 ? -14.976 5.599 16.585 1.00 91.56 90 PRO A C 1
ATOM 710 O O . PRO A 1 90 ? -14.208 6.350 15.971 1.00 91.56 90 PRO A O 1
ATOM 713 N N . ASN A 1 91 ? -15.224 5.750 17.884 1.00 91.62 91 ASN A N 1
ATOM 714 C CA . ASN A 1 91 ? -14.605 6.809 18.671 1.00 91.62 91 ASN A CA 1
ATOM 715 C C . ASN A 1 91 ? -13.101 6.553 18.877 1.00 91.62 91 ASN A C 1
ATOM 717 O O . ASN A 1 91 ? -12.568 5.492 18.559 1.00 91.62 91 ASN A O 1
ATOM 721 N N . ILE A 1 92 ? -12.391 7.544 19.420 1.00 93.56 92 ILE A N 1
ATOM 722 C CA . ILE A 1 92 ? -10.934 7.457 19.583 1.00 93.56 92 ILE A CA 1
ATOM 723 C C . ILE A 1 92 ? -10.506 6.253 20.450 1.00 93.56 92 ILE A C 1
ATOM 725 O O . ILE A 1 92 ? -9.651 5.502 19.985 1.00 93.56 92 ILE A O 1
ATOM 729 N N . PRO A 1 93 ? -11.096 5.997 21.636 1.00 93.69 93 PRO A N 1
ATOM 730 C CA . PRO A 1 93 ? -10.844 4.763 22.388 1.00 93.69 93 PRO A CA 1
ATOM 731 C C . PRO A 1 93 ? -11.039 3.461 21.598 1.00 93.69 93 PRO A C 1
ATOM 733 O O . PRO A 1 93 ? -10.212 2.556 21.689 1.00 93.69 93 PRO A O 1
ATOM 736 N N . GLU A 1 94 ? -12.113 3.353 20.816 1.00 93.12 94 GLU A N 1
ATOM 737 C CA . GLU A 1 94 ? -12.402 2.176 19.988 1.00 93.12 94 GLU A CA 1
ATOM 738 C C . GLU A 1 94 ? -11.350 2.008 18.884 1.00 93.12 94 GLU A C 1
ATOM 740 O O . GLU A 1 94 ? -10.873 0.897 18.655 1.00 93.12 94 GLU A O 1
ATOM 745 N N . ARG A 1 95 ? -10.925 3.112 18.253 1.00 93.38 95 ARG A N 1
ATOM 746 C CA . ARG A 1 95 ? -9.838 3.133 17.259 1.00 93.38 95 ARG A CA 1
ATOM 747 C C . ARG A 1 95 ? -8.508 2.689 17.867 1.00 93.38 95 ARG A C 1
ATOM 749 O O . ARG A 1 95 ? -7.835 1.839 17.296 1.00 93.38 95 ARG A O 1
ATOM 756 N N . GLU A 1 96 ? -8.147 3.214 19.037 1.00 94.50 96 GLU A N 1
ATOM 757 C CA . GLU A 1 96 ? -6.929 2.826 19.763 1.00 94.50 96 GLU A CA 1
ATOM 758 C C . GLU A 1 96 ? -6.921 1.323 20.072 1.00 94.50 96 GLU A C 1
ATOM 760 O O . GLU A 1 96 ? -5.945 0.638 19.768 1.00 94.50 96 GLU A O 1
ATOM 765 N N . ARG A 1 97 ? -8.028 0.790 20.606 1.00 92.94 97 ARG A N 1
ATOM 766 C CA . ARG A 1 97 ? -8.165 -0.641 20.916 1.00 92.94 97 ARG A CA 1
ATOM 767 C C . ARG A 1 97 ? -8.143 -1.521 19.668 1.00 92.94 97 ARG A C 1
ATOM 769 O O . ARG A 1 97 ? -7.550 -2.599 19.716 1.00 92.94 97 ARG A O 1
ATOM 776 N N . ALA A 1 98 ? -8.749 -1.069 18.568 1.00 91.38 98 ALA A N 1
ATOM 777 C CA . ALA A 1 98 ? -8.719 -1.775 17.287 1.00 91.38 98 ALA A CA 1
ATOM 778 C C . ALA A 1 98 ? -7.292 -1.938 16.750 1.00 91.38 98 ALA A C 1
ATOM 780 O O . ALA A 1 98 ? -6.965 -2.984 16.204 1.00 91.38 98 ALA A O 1
ATOM 781 N N . LEU A 1 99 ? -6.439 -0.937 16.973 1.00 91.69 99 LEU A N 1
ATOM 782 C CA . LEU A 1 99 ? -5.028 -0.933 16.579 1.00 91.69 99 LEU A CA 1
ATOM 783 C C . LEU A 1 99 ? -4.108 -1.631 17.593 1.00 91.69 99 LEU A C 1
ATOM 785 O O . LEU A 1 99 ? -2.893 -1.631 17.417 1.00 91.69 99 LEU A O 1
ATOM 789 N N . GLY A 1 100 ? -4.662 -2.184 18.675 1.00 91.44 100 GLY A N 1
ATOM 790 C CA . GLY A 1 100 ? -3.910 -2.880 19.720 1.00 91.44 100 GLY A CA 1
ATOM 791 C C . GLY A 1 100 ? -3.293 -1.990 20.796 1.00 91.44 100 GLY A C 1
ATOM 792 O O . GLY A 1 100 ? -2.530 -2.484 21.626 1.00 91.44 100 GLY A O 1
ATOM 793 N N . TYR A 1 101 ? -3.652 -0.708 20.842 1.00 93.19 101 TYR A N 1
ATOM 794 C CA . TYR A 1 101 ? -3.253 0.200 21.911 1.00 93.19 101 TYR A CA 1
ATOM 795 C C . TYR A 1 101 ? -4.224 0.165 23.097 1.00 93.19 101 TYR A C 1
ATOM 797 O O . TYR A 1 101 ? -5.365 -0.298 23.018 1.00 93.19 101 TYR A O 1
ATOM 805 N N . THR A 1 102 ? -3.765 0.673 24.238 1.00 92.12 102 THR A N 1
ATOM 806 C CA . THR A 1 102 ? -4.606 0.868 25.423 1.00 92.12 102 THR A CA 1
ATOM 807 C C . THR A 1 102 ? -5.585 2.025 25.216 1.00 92.12 102 THR A C 1
ATOM 809 O O . THR A 1 102 ? -5.288 2.980 24.504 1.00 92.12 102 THR A O 1
ATOM 812 N N . THR A 1 103 ? -6.735 1.997 25.890 1.00 93.81 103 THR A N 1
ATOM 813 C CA . THR A 1 103 ? -7.657 3.143 25.901 1.00 93.81 103 THR A CA 1
ATOM 814 C C . THR A 1 103 ? -6.941 4.410 26.380 1.00 93.81 103 THR A C 1
ATOM 816 O O . THR A 1 103 ? -6.252 4.390 27.398 1.00 93.81 103 THR A O 1
ATOM 819 N N . ASN A 1 104 ? -7.144 5.512 25.663 1.00 94.00 104 ASN A N 1
ATOM 820 C CA . ASN A 1 104 ? -6.509 6.812 25.849 1.00 94.00 104 ASN A CA 1
ATOM 821 C C . ASN A 1 104 ? -4.995 6.849 25.600 1.00 94.00 104 ASN A C 1
ATOM 823 O O . ASN A 1 104 ? -4.329 7.761 26.078 1.00 94.00 104 ASN A O 1
ATOM 827 N N . HIS A 1 105 ? -4.443 5.924 24.809 1.00 94.25 105 HIS A N 1
ATOM 828 C CA . HIS A 1 105 ? -3.014 5.940 24.472 1.00 94.25 105 HIS A CA 1
ATOM 829 C C . HIS A 1 105 ? -2.569 7.224 23.753 1.00 94.25 105 HIS A C 1
ATOM 831 O O . HIS A 1 105 ? -1.451 7.688 23.944 1.00 94.25 105 HIS A O 1
ATOM 837 N N . T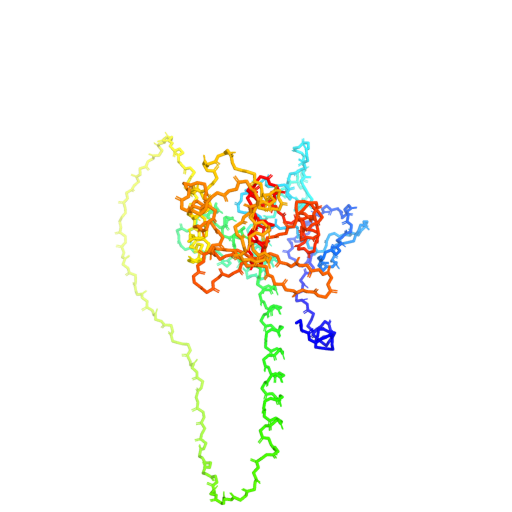HR A 1 106 ? -3.447 7.833 22.951 1.00 94.69 106 THR A N 1
ATOM 838 C CA . THR A 1 106 ? -3.162 9.102 22.259 1.00 94.69 106 THR A CA 1
ATOM 839 C C . THR A 1 106 ? -3.525 10.341 23.088 1.00 94.69 106 THR A C 1
ATOM 841 O O . THR A 1 106 ? -3.420 11.464 22.596 1.00 94.69 106 THR A O 1
ATOM 844 N N . LEU A 1 107 ? -3.980 10.171 24.336 1.00 94.75 107 LEU A N 1
ATOM 845 C CA . LEU A 1 107 ? -4.292 11.286 25.227 1.00 94.75 107 LEU A CA 1
ATOM 846 C C . LEU A 1 107 ? -2.995 11.846 25.820 1.00 94.75 107 LEU A C 1
ATOM 848 O O . LEU A 1 107 ? -2.461 11.315 26.790 1.00 94.75 107 LEU A O 1
ATOM 852 N N . ALA A 1 108 ? -2.518 12.949 25.254 1.00 92.62 108 ALA A N 1
ATOM 853 C CA . ALA A 1 108 ? -1.386 13.701 25.777 1.00 92.62 108 ALA A CA 1
ATOM 854 C C . ALA A 1 108 ? -1.757 15.184 25.969 1.00 92.62 108 ALA A C 1
ATOM 856 O O . ALA A 1 108 ? -2.645 15.688 25.270 1.00 92.62 108 ALA A O 1
ATOM 857 N N . PRO A 1 109 ? -1.105 15.903 26.906 1.00 95.25 109 PRO A N 1
ATOM 858 C CA . PRO A 1 109 ? -1.338 17.331 27.103 1.00 95.25 109 PRO A CA 1
ATOM 859 C C . PRO A 1 109 ? -1.172 18.121 25.798 1.00 95.25 109 PRO A C 1
ATOM 861 O O . PRO A 1 109 ? -0.197 17.937 25.076 1.00 95.25 109 PRO A O 1
ATOM 864 N N . GLY A 1 110 ? -2.134 18.992 25.488 1.00 94.00 110 GLY A N 1
ATOM 865 C CA . GLY A 1 110 ? -2.118 19.816 24.273 1.00 94.00 110 GLY A CA 1
ATOM 866 C C . GLY A 1 110 ? -2.544 19.104 22.982 1.00 94.00 110 GLY A C 1
ATOM 867 O O . GLY A 1 110 ? -2.649 19.762 21.950 1.00 94.00 110 GLY A O 1
ATOM 868 N N . VAL A 1 111 ? -2.839 17.798 23.013 1.00 94.56 111 VAL A N 1
ATOM 869 C CA . VAL A 1 111 ? -3.302 17.055 21.831 1.00 94.56 111 VAL A CA 1
ATOM 870 C C . VAL A 1 111 ? -4.827 17.111 21.721 1.00 94.56 111 VAL A C 1
ATOM 872 O O . VAL A 1 111 ? -5.565 16.618 22.573 1.00 94.56 111 VAL A O 1
ATOM 875 N N . THR A 1 112 ? -5.310 17.695 20.628 1.00 94.25 112 THR A N 1
ATOM 876 C CA . THR A 1 112 ? -6.738 17.815 20.304 1.00 94.25 112 THR A CA 1
ATOM 877 C C . THR A 1 112 ? -7.344 16.489 19.835 1.00 94.25 112 THR A C 1
ATOM 879 O O . THR A 1 112 ? -6.649 15.617 19.312 1.00 94.25 112 THR A O 1
ATOM 882 N N . LEU A 1 113 ? -8.673 16.346 19.919 1.00 91.31 113 LEU A N 1
ATOM 883 C CA . LEU A 1 113 ? -9.383 15.173 19.381 1.00 91.31 113 LEU A CA 1
ATOM 884 C C . LEU A 1 113 ? -9.111 14.950 17.886 1.00 91.31 113 LEU A C 1
ATOM 886 O O . LEU A 1 113 ? -8.938 13.810 17.459 1.00 91.31 113 LEU A O 1
ATOM 890 N N . ARG A 1 114 ? -9.013 16.032 17.102 1.00 90.44 114 ARG A N 1
ATOM 891 C CA . ARG A 1 114 ? -8.664 15.959 15.677 1.00 90.44 114 ARG A CA 1
ATOM 892 C C . ARG A 1 114 ? -7.270 15.365 15.478 1.00 90.44 114 ARG A C 1
ATOM 894 O O . ARG A 1 114 ? -7.109 14.466 14.660 1.00 90.44 114 ARG A O 1
ATOM 901 N N . GLN A 1 115 ? -6.278 15.818 16.244 1.00 93.19 115 GLN A N 1
ATOM 902 C CA . GLN A 1 115 ? -4.924 15.262 16.183 1.00 93.19 115 GLN A CA 1
ATOM 903 C C . GLN A 1 115 ? -4.901 13.791 16.602 1.00 93.19 115 GLN A C 1
ATOM 905 O O . GLN A 1 115 ? -4.253 12.992 15.939 1.00 93.19 115 GLN A O 1
ATOM 910 N N . ARG A 1 116 ? -5.663 13.397 17.629 1.00 94.38 116 ARG A N 1
ATOM 911 C CA . ARG A 1 116 ? -5.798 11.981 18.016 1.00 94.38 116 ARG A CA 1
ATOM 912 C C . ARG A 1 116 ? -6.391 11.128 16.892 1.00 94.38 116 ARG A C 1
ATOM 914 O O . ARG A 1 116 ? -5.906 10.029 16.629 1.00 94.38 116 ARG A O 1
ATOM 921 N N . HIS A 1 117 ? -7.400 11.641 16.189 1.00 90.94 117 HIS A N 1
ATOM 922 C CA . HIS A 1 117 ? -7.982 10.956 15.035 1.00 90.94 117 HIS A CA 1
ATOM 923 C C . HIS A 1 117 ? -6.938 10.751 13.929 1.00 90.94 117 HIS A C 1
ATOM 925 O O . HIS A 1 117 ? -6.768 9.632 13.447 1.00 90.94 117 HIS A O 1
ATOM 931 N N . VAL A 1 118 ? -6.177 11.802 13.603 1.00 90.25 118 VAL A N 1
ATOM 932 C CA . VAL A 1 118 ? -5.072 11.741 12.634 1.00 90.25 118 VAL A CA 1
ATOM 933 C C . VAL A 1 118 ? -3.999 10.740 13.074 1.00 90.25 118 VAL A C 1
ATOM 935 O O . VAL A 1 118 ? -3.569 9.926 12.263 1.00 90.25 118 VAL A O 1
ATOM 938 N N . LEU A 1 119 ? -3.611 10.737 14.354 1.00 93.44 119 LEU A N 1
ATOM 939 C CA . LEU A 1 119 ? -2.630 9.794 14.901 1.00 93.44 119 LEU A CA 1
ATOM 940 C C . LEU A 1 119 ? -3.086 8.344 14.722 1.00 93.44 119 LEU A C 1
ATOM 942 O O . LEU A 1 119 ? -2.346 7.552 14.148 1.00 93.44 119 LEU A O 1
ATOM 946 N N . THR A 1 120 ? -4.312 8.013 15.138 1.00 93.25 120 THR A N 1
ATOM 947 C CA . THR A 1 120 ? -4.858 6.650 14.973 1.00 93.25 120 THR A CA 1
ATOM 948 C C . THR A 1 120 ? -5.040 6.245 13.509 1.00 93.25 120 THR A C 1
ATOM 950 O O . THR A 1 120 ? -5.033 5.064 13.197 1.00 93.25 120 THR A O 1
ATOM 953 N N . GLY A 1 121 ? -5.200 7.201 12.593 1.00 90.19 121 GLY A N 1
ATOM 954 C CA . GLY A 1 121 ? -5.280 6.912 11.163 1.00 90.19 121 GLY A CA 1
ATOM 955 C C . GLY A 1 121 ? -3.930 6.782 10.448 1.00 90.19 121 GLY A C 1
ATOM 956 O O . GLY A 1 121 ? -3.891 6.275 9.332 1.00 90.19 121 GLY A O 1
ATOM 957 N N . ASN A 1 122 ? -2.839 7.245 11.067 1.00 89.31 122 ASN A N 1
ATOM 958 C CA . ASN A 1 122 ? -1.491 7.224 10.488 1.00 89.31 122 ASN A CA 1
ATOM 959 C C . ASN A 1 122 ? -0.545 6.228 11.172 1.00 89.31 122 ASN A C 1
ATOM 961 O O . ASN A 1 122 ? 0.499 5.894 10.611 1.00 89.31 122 ASN A O 1
ATOM 965 N N . CYS A 1 123 ? -0.851 5.784 12.392 1.00 90.81 123 CYS A N 1
ATOM 966 C CA . CYS A 1 123 ? 0.010 4.856 13.112 1.00 90.81 123 CYS A CA 1
ATOM 967 C C . CYS A 1 123 ? -0.069 3.433 12.542 1.00 90.81 123 CYS A C 1
ATOM 969 O O . CYS A 1 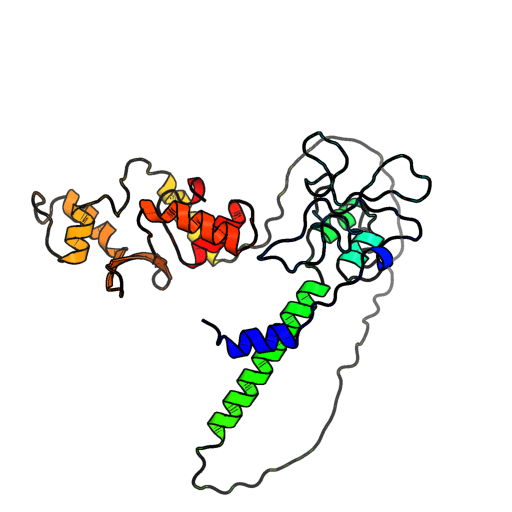123 ? -1.051 3.030 11.919 1.00 90.81 123 CYS A O 1
ATOM 971 N N . MET A 1 124 ? 0.981 2.650 12.789 1.00 90.62 124 MET A N 1
ATOM 972 C CA . MET A 1 124 ? 0.983 1.226 12.464 1.00 90.62 124 MET A CA 1
ATOM 973 C C . MET A 1 124 ? 0.106 0.455 13.452 1.00 90.62 124 MET A C 1
ATOM 975 O O . MET A 1 124 ? 0.118 0.740 14.643 1.00 90.62 124 MET A O 1
ATOM 979 N N . ASP A 1 125 ? -0.610 -0.554 12.971 1.00 89.69 125 ASP A N 1
ATOM 980 C CA . ASP A 1 125 ? -1.344 -1.485 13.829 1.00 89.69 125 ASP A CA 1
ATOM 981 C C . ASP A 1 125 ? -0.356 -2.300 14.692 1.00 89.69 125 ASP A C 1
ATOM 983 O O . ASP A 1 125 ? 0.538 -2.977 14.170 1.00 89.69 125 ASP A O 1
ATOM 987 N N . ALA A 1 126 ? -0.499 -2.229 16.018 1.00 90.12 126 ALA A N 1
ATOM 988 C CA . ALA A 1 126 ? 0.399 -2.884 16.963 1.00 90.12 126 ALA A CA 1
ATOM 989 C C . ALA A 1 126 ? 0.307 -4.417 16.896 1.00 90.12 126 ALA A C 1
ATOM 991 O O . ALA A 1 126 ? 1.328 -5.091 17.051 1.00 90.12 126 ALA A O 1
ATOM 992 N N . PHE A 1 127 ? -0.869 -4.980 16.607 1.00 87.56 127 PHE A N 1
ATOM 993 C CA . PHE A 1 127 ? -1.041 -6.421 16.414 1.00 87.56 127 PHE A CA 1
ATOM 994 C C . PHE A 1 127 ? -0.323 -6.909 15.153 1.00 87.56 127 PHE A C 1
ATOM 996 O O . PHE A 1 127 ? 0.330 -7.963 15.154 1.00 87.56 127 PHE A O 1
ATOM 1003 N N . VAL A 1 128 ? -0.388 -6.121 14.079 1.00 86.50 128 VAL A N 1
ATOM 1004 C CA . VAL A 1 128 ? 0.357 -6.399 12.845 1.00 86.50 128 VAL A CA 1
ATOM 1005 C C . VAL A 1 128 ? 1.860 -6.301 13.098 1.00 86.50 128 VAL A C 1
ATOM 1007 O O . VAL A 1 128 ? 2.602 -7.206 12.715 1.00 86.50 128 VAL A O 1
ATOM 1010 N N . MET A 1 129 ? 2.322 -5.262 13.799 1.00 89.19 129 MET A N 1
ATOM 1011 C CA . MET A 1 129 ? 3.741 -5.108 14.135 1.00 89.19 129 MET A CA 1
ATOM 1012 C C . MET A 1 129 ? 4.257 -6.246 15.017 1.00 89.19 129 MET A C 1
ATOM 1014 O O . MET A 1 129 ? 5.329 -6.785 14.743 1.00 89.19 129 MET A O 1
ATOM 1018 N N . GLN A 1 130 ? 3.477 -6.679 16.010 1.00 88.00 130 GLN A N 1
ATOM 1019 C CA . GLN A 1 130 ? 3.801 -7.848 16.825 1.00 88.00 130 GLN A CA 1
ATOM 1020 C C . GLN A 1 130 ? 3.929 -9.112 15.964 1.00 88.00 130 GLN A C 1
ATOM 1022 O O . GLN A 1 130 ? 4.863 -9.891 16.154 1.00 88.00 130 GLN A O 1
ATOM 1027 N N . SER A 1 131 ? 3.046 -9.292 14.977 1.00 84.75 131 SER A N 1
ATOM 1028 C CA . SER A 1 131 ? 3.114 -10.418 14.037 1.00 84.75 131 SER A CA 1
ATOM 1029 C C . SER A 1 131 ? 4.380 -10.368 13.181 1.00 84.75 131 SER A C 1
ATOM 1031 O O . SER A 1 131 ? 5.083 -11.369 13.068 1.00 84.75 131 SER A O 1
ATOM 1033 N N . ILE A 1 132 ? 4.716 -9.203 12.619 1.00 86.62 132 ILE A N 1
ATOM 1034 C CA . ILE A 1 132 ? 5.932 -9.012 11.813 1.00 86.62 132 ILE A CA 1
ATOM 1035 C C . ILE A 1 132 ? 7.183 -9.299 12.651 1.00 86.62 132 ILE A C 1
ATOM 1037 O O . ILE A 1 132 ? 8.075 -10.019 12.199 1.00 86.62 132 ILE A O 1
ATOM 1041 N N . MET A 1 133 ? 7.242 -8.786 13.883 1.00 86.44 133 MET A N 1
ATOM 1042 C CA . MET A 1 133 ? 8.355 -9.041 14.800 1.00 86.44 133 MET A CA 1
ATOM 1043 C C . MET A 1 133 ? 8.454 -10.522 15.180 1.00 86.44 133 MET A C 1
ATOM 1045 O O . MET A 1 133 ? 9.557 -11.061 15.199 1.00 86.44 133 MET A O 1
ATOM 1049 N N . ALA A 1 134 ? 7.328 -11.204 15.414 1.00 84.38 134 ALA A N 1
ATOM 1050 C CA . ALA A 1 134 ? 7.309 -12.641 15.686 1.00 84.38 134 ALA A CA 1
ATOM 1051 C C . ALA A 1 134 ? 7.841 -13.455 14.494 1.00 84.38 134 ALA A C 1
ATOM 1053 O O . ALA A 1 134 ? 8.676 -14.342 14.677 1.00 84.38 134 ALA A O 1
ATOM 1054 N N . VAL A 1 135 ? 7.432 -13.115 13.265 1.00 85.38 135 VAL A N 1
ATOM 1055 C CA . VAL A 1 135 ? 7.972 -13.725 12.037 1.00 85.38 135 VAL A CA 1
ATOM 1056 C C . VAL A 1 135 ? 9.482 -13.497 11.933 1.00 85.38 135 VAL A C 1
ATOM 1058 O O . VAL A 1 135 ? 10.233 -14.442 11.684 1.00 85.38 135 VAL A O 1
ATOM 1061 N N . ALA A 1 136 ? 9.943 -12.262 12.149 1.00 85.06 136 ALA A N 1
ATOM 1062 C CA . ALA A 1 136 ? 11.359 -11.910 12.075 1.00 85.06 136 ALA A CA 1
ATOM 1063 C C . ALA A 1 136 ? 12.199 -12.639 13.137 1.00 85.06 136 ALA A C 1
ATOM 1065 O O . ALA A 1 136 ? 13.260 -13.175 12.816 1.00 85.06 136 ALA A O 1
ATOM 1066 N N . ALA A 1 137 ? 11.713 -12.715 14.378 1.00 81.62 137 ALA A N 1
ATOM 1067 C CA . ALA A 1 137 ? 12.363 -13.450 15.458 1.00 81.62 137 ALA A CA 1
ATOM 1068 C C . ALA A 1 137 ? 12.474 -14.943 15.122 1.00 81.62 137 ALA A C 1
ATOM 1070 O O . ALA A 1 137 ? 13.544 -15.532 15.272 1.00 81.62 137 ALA A O 1
ATOM 1071 N N . HIS A 1 138 ? 11.406 -15.544 14.588 1.00 78.88 138 HIS A N 1
ATOM 1072 C CA . HIS A 1 138 ? 11.398 -16.958 14.209 1.00 78.88 138 HIS A CA 1
ATOM 1073 C C . HIS A 1 138 ? 12.377 -17.267 13.074 1.00 78.88 138 HIS A C 1
ATOM 1075 O O . HIS A 1 138 ? 13.111 -18.256 13.122 1.00 78.88 138 HIS A O 1
ATOM 1081 N N . LEU A 1 139 ? 12.438 -16.387 12.071 1.00 80.56 139 LEU A N 1
ATOM 1082 C CA . LEU A 1 139 ? 13.432 -16.461 11.000 1.00 80.56 139 LEU A CA 1
ATOM 1083 C C . LEU A 1 139 ? 14.858 -16.333 11.555 1.00 80.56 139 LEU A C 1
ATOM 1085 O O . LEU A 1 139 ? 15.717 -17.154 11.230 1.00 80.56 139 LEU A O 1
ATOM 1089 N N . SER A 1 140 ? 15.101 -15.351 12.425 1.00 78.44 140 SER A N 1
ATOM 1090 C CA . SER A 1 140 ? 16.415 -15.084 13.020 1.00 78.44 140 SER A CA 1
ATOM 1091 C C . SER A 1 140 ? 16.921 -16.243 13.885 1.00 78.44 140 SER A C 1
ATOM 1093 O O . SER A 1 140 ? 18.026 -16.741 13.661 1.00 78.44 140 SER A O 1
ATOM 1095 N N . HIS A 1 141 ? 16.099 -16.756 14.809 1.00 69.75 141 HIS A N 1
ATOM 1096 C CA . HIS A 1 141 ? 16.454 -17.911 15.641 1.00 69.75 141 HIS A CA 1
ATOM 1097 C C . HIS A 1 141 ? 16.854 -19.119 14.793 1.00 69.75 141 HIS A C 1
ATOM 1099 O O . HIS A 1 141 ? 17.813 -19.821 15.115 1.00 69.75 141 HIS A O 1
ATOM 1105 N N . ARG A 1 142 ? 16.172 -19.338 13.666 1.00 64.44 142 ARG A N 1
ATOM 1106 C CA . ARG A 1 142 ? 16.487 -20.444 12.765 1.00 64.44 142 ARG A CA 1
ATOM 1107 C C . ARG A 1 142 ? 17.786 -20.222 11.989 1.00 64.44 142 ARG A C 1
ATOM 1109 O O . ARG A 1 142 ? 18.553 -21.168 11.826 1.00 64.44 142 ARG A O 1
ATOM 1116 N N . HIS A 1 143 ? 18.066 -18.994 11.553 1.00 60.59 143 HIS A N 1
ATOM 1117 C CA . HIS A 1 143 ? 19.354 -18.649 10.948 1.00 60.59 143 HIS A CA 1
ATOM 1118 C C . HIS A 1 143 ? 20.510 -18.806 11.940 1.00 60.59 143 HIS A C 1
ATOM 1120 O O . HIS A 1 143 ? 21.548 -19.344 11.563 1.00 60.59 143 HIS A O 1
ATOM 1126 N N . HIS A 1 144 ? 20.325 -18.432 13.208 1.00 58.34 144 HIS A N 1
ATOM 1127 C CA . HIS A 1 144 ? 21.335 -18.639 14.246 1.00 58.34 144 HIS A CA 1
ATOM 1128 C C . HIS A 1 144 ? 21.571 -20.122 14.549 1.00 58.34 144 HIS A C 1
ATOM 1130 O O . HIS A 1 144 ? 22.726 -20.533 14.583 1.00 58.34 144 HIS A O 1
ATOM 1136 N N . LEU A 1 145 ? 20.518 -20.940 14.671 1.00 54.38 145 LEU A N 1
ATOM 1137 C CA . LEU A 1 145 ? 20.645 -22.392 14.874 1.00 54.38 145 LEU A CA 1
ATOM 1138 C C . LEU A 1 145 ? 21.258 -23.115 13.663 1.00 54.38 145 LEU A C 1
ATOM 1140 O O . LEU A 1 145 ? 22.007 -24.074 13.822 1.00 54.38 145 LEU A O 1
ATOM 1144 N N . CYS A 1 146 ? 20.971 -22.658 12.442 1.00 49.03 146 CYS A N 1
ATOM 1145 C CA . CYS A 1 146 ? 21.573 -23.220 11.234 1.00 49.03 146 CYS A CA 1
ATOM 1146 C C . CYS A 1 146 ? 23.035 -22.773 11.063 1.00 49.03 146 CYS A C 1
ATOM 1148 O O . CYS A 1 146 ? 23.860 -23.552 10.596 1.00 49.03 146 CYS A O 1
ATOM 1150 N N . SER A 1 147 ? 23.374 -21.546 11.469 1.00 46.12 147 SER A N 1
ATOM 1151 C CA . SER A 1 147 ? 24.743 -21.019 11.421 1.00 46.12 147 SER A CA 1
ATOM 1152 C C . SER A 1 147 ? 25.651 -21.696 12.457 1.00 46.12 147 SER A C 1
ATOM 1154 O O . SER A 1 147 ? 26.781 -22.067 12.140 1.00 46.12 147 SER A O 1
ATOM 1156 N N . THR A 1 148 ? 25.147 -21.978 13.665 1.00 48.75 148 THR A N 1
ATOM 1157 C CA . THR A 1 148 ? 25.889 -22.748 14.679 1.00 48.75 148 THR A CA 1
ATOM 1158 C C . THR A 1 148 ? 26.005 -24.235 14.330 1.00 48.75 148 THR A C 1
ATOM 1160 O O . THR A 1 148 ? 27.043 -24.842 14.599 1.00 48.75 148 THR A O 1
ATOM 1163 N N . ALA A 1 149 ? 25.008 -24.823 13.660 1.00 41.91 149 ALA A N 1
ATOM 1164 C CA . ALA A 1 149 ? 25.094 -26.203 13.175 1.00 41.91 149 ALA A CA 1
ATOM 1165 C C . ALA A 1 149 ? 26.146 -26.376 12.060 1.00 41.91 149 ALA A C 1
ATOM 1167 O O . ALA A 1 149 ? 26.846 -27.386 12.033 1.00 41.91 149 ALA A O 1
ATOM 1168 N N . VAL A 1 150 ? 26.321 -25.379 11.182 1.00 42.81 150 VAL A N 1
ATOM 1169 C CA . VAL A 1 150 ? 27.378 -25.392 10.150 1.00 42.81 150 VAL A CA 1
ATOM 1170 C C . VAL A 1 150 ? 28.764 -25.122 10.751 1.00 42.81 150 VAL A C 1
ATOM 1172 O O . VAL A 1 150 ? 29.750 -25.696 10.294 1.00 42.81 150 VAL A O 1
ATOM 1175 N N . ALA A 1 151 ? 28.855 -24.332 11.825 1.00 38.69 151 ALA A N 1
ATOM 1176 C CA . ALA A 1 151 ? 30.110 -24.110 12.547 1.00 38.69 151 ALA A CA 1
ATOM 1177 C C . ALA A 1 151 ? 30.592 -25.337 13.352 1.00 38.69 151 ALA A C 1
ATOM 1179 O O . ALA A 1 151 ? 31.754 -25.390 13.746 1.00 38.69 151 ALA A O 1
ATOM 1180 N N . SER A 1 152 ? 29.738 -26.344 13.573 1.00 38.41 152 SER A N 1
ATOM 1181 C CA . SER A 1 152 ? 30.069 -27.506 14.416 1.00 38.41 152 SER A CA 1
ATOM 1182 C C . SER A 1 152 ? 30.767 -28.659 13.679 1.00 38.41 152 SER A C 1
ATOM 1184 O O . SER A 1 152 ? 31.084 -29.667 14.303 1.00 38.41 152 SER A O 1
ATOM 1186 N N . HIS A 1 153 ? 31.050 -28.528 12.376 1.00 37.72 153 HIS A N 1
ATOM 1187 C CA . HIS A 1 153 ? 31.736 -29.573 11.598 1.00 37.72 153 HIS A CA 1
ATOM 1188 C C . HIS A 1 153 ? 33.191 -29.271 11.216 1.00 37.72 153 HIS A C 1
ATOM 1190 O O . HIS A 1 153 ? 33.799 -30.058 10.491 1.00 37.72 153 HIS A O 1
ATOM 1196 N N . THR A 1 154 ? 33.799 -28.217 11.767 1.00 40.50 154 THR A N 1
ATOM 1197 C CA . THR A 1 154 ? 35.222 -27.938 11.526 1.00 40.50 154 THR A CA 1
ATOM 1198 C C . THR A 1 154 ? 35.943 -27.530 12.806 1.00 40.50 154 THR A C 1
ATOM 1200 O O . THR A 1 154 ? 36.269 -26.364 12.988 1.00 40.50 154 THR A O 1
ATOM 1203 N N . VAL A 1 155 ? 36.245 -28.493 13.681 1.00 33.84 155 VAL A N 1
ATOM 1204 C CA . VAL A 1 155 ? 37.362 -28.359 14.633 1.00 33.84 155 VAL A CA 1
ATOM 1205 C C . VAL A 1 155 ? 38.102 -29.694 14.728 1.00 33.84 155 VAL A C 1
ATOM 1207 O O . VAL A 1 155 ? 37.765 -30.569 15.522 1.00 33.84 155 VAL A O 1
ATOM 1210 N N . LEU A 1 156 ? 39.133 -29.842 13.895 1.00 33.69 156 LEU A N 1
ATOM 1211 C CA . LEU A 1 156 ? 40.305 -30.643 14.233 1.00 33.69 156 LEU A CA 1
ATOM 1212 C C . LEU A 1 156 ? 41.270 -29.724 14.988 1.00 33.69 156 LEU A C 1
ATOM 1214 O O . LEU A 1 156 ? 41.786 -28.780 14.400 1.00 33.69 156 LEU A O 1
ATOM 1218 N N . GLY A 1 157 ? 41.524 -30.058 16.253 1.00 30.42 157 GLY A N 1
ATOM 1219 C CA . GLY A 1 157 ? 42.762 -29.740 16.965 1.00 30.42 157 GLY A CA 1
ATOM 1220 C C . GLY A 1 157 ? 42.900 -28.326 17.532 1.00 30.42 157 GLY A C 1
ATOM 1221 O O . GLY A 1 157 ? 42.991 -27.350 16.797 1.00 30.42 157 GLY A O 1
ATOM 1222 N N . GLY A 1 158 ? 43.048 -28.245 18.855 1.00 29.88 158 GLY A N 1
ATOM 1223 C CA . GLY A 1 158 ? 43.605 -27.070 19.524 1.00 29.88 158 GLY A CA 1
ATOM 1224 C C . GLY A 1 158 ? 42.904 -26.753 20.832 1.00 29.88 158 GLY A C 1
ATOM 1225 O O . GLY A 1 158 ? 41.946 -25.991 20.858 1.00 29.88 158 GLY A O 1
ATOM 1226 N N . GLU A 1 159 ? 43.392 -27.352 21.912 1.00 36.12 159 GLU A N 1
ATOM 1227 C CA . GLU A 1 159 ? 43.007 -27.058 23.289 1.00 36.12 159 GLU A CA 1
ATOM 1228 C C . GLU A 1 159 ? 43.069 -25.553 23.586 1.00 36.12 159 GLU A C 1
ATOM 1230 O O . GLU A 1 159 ? 44.079 -24.899 23.345 1.00 36.12 159 GLU A O 1
ATOM 1235 N N . THR A 1 160 ? 42.008 -25.004 24.172 1.00 32.28 160 THR A N 1
ATOM 1236 C CA . THR A 1 160 ? 42.093 -23.940 25.181 1.00 32.28 160 THR A CA 1
ATOM 1237 C C . THR A 1 160 ? 40.786 -23.921 25.967 1.00 32.28 160 THR A C 1
ATOM 1239 O O . THR A 1 160 ? 39.686 -23.927 25.423 1.00 32.28 160 THR A O 1
ATOM 1242 N N . THR A 1 161 ? 40.930 -24.008 27.279 1.00 33.66 161 THR A N 1
ATOM 1243 C CA . THR A 1 161 ? 39.880 -24.171 28.283 1.00 33.66 161 THR A CA 1
ATOM 1244 C C . THR A 1 161 ? 38.914 -22.977 28.348 1.00 33.66 161 THR A C 1
ATOM 1246 O O . THR A 1 161 ? 39.346 -21.830 28.212 1.00 33.66 161 THR A O 1
ATOM 1249 N N . PRO A 1 162 ? 37.613 -23.198 28.623 1.00 32.56 162 PRO A N 1
ATOM 1250 C CA . PRO A 1 162 ? 36.655 -22.115 28.799 1.00 32.56 162 PRO A CA 1
ATOM 1251 C C . PRO A 1 162 ? 36.749 -21.553 30.225 1.00 32.56 162 PRO A C 1
ATOM 1253 O O . PRO A 1 162 ? 36.643 -22.291 31.205 1.00 32.56 162 PRO A O 1
ATOM 1256 N N . ARG A 1 163 ? 36.907 -20.231 30.362 1.00 28.62 163 ARG A N 1
ATOM 1257 C CA . ARG A 1 163 ? 36.631 -19.524 31.621 1.00 28.62 163 ARG A CA 1
ATOM 1258 C C . ARG A 1 163 ? 35.181 -19.052 31.616 1.00 28.62 163 ARG A C 1
ATOM 1260 O O . ARG A 1 163 ? 34.857 -18.049 30.990 1.00 28.62 163 ARG A O 1
ATOM 1267 N N . TYR A 1 164 ? 34.333 -19.774 32.339 1.00 28.91 164 TYR A N 1
ATOM 1268 C CA . TYR A 1 164 ? 33.066 -19.252 32.840 1.00 28.91 164 TYR A CA 1
ATOM 1269 C C . TYR A 1 164 ? 33.344 -18.348 34.048 1.00 28.91 164 TYR A C 1
ATOM 1271 O O . TYR A 1 164 ? 33.941 -18.793 35.027 1.00 28.91 164 TYR A O 1
ATOM 1279 N N . THR A 1 165 ? 32.870 -17.104 33.988 1.00 31.67 165 THR A N 1
ATOM 1280 C CA . THR A 1 165 ? 32.493 -16.338 35.183 1.00 31.67 165 THR A CA 1
ATOM 1281 C C . THR A 1 165 ? 31.176 -15.628 34.874 1.00 31.67 165 THR A C 1
ATOM 1283 O O . THR A 1 165 ? 31.066 -14.911 33.884 1.00 31.67 165 THR A O 1
ATOM 1286 N N . GLU A 1 166 ? 30.190 -15.959 35.698 1.00 28.48 166 GLU A N 1
ATOM 1287 C CA . GLU A 1 166 ? 28.784 -15.533 35.800 1.00 28.48 166 GLU A CA 1
ATOM 1288 C C . GLU A 1 166 ? 28.623 -14.013 36.150 1.00 28.48 166 GLU A C 1
ATOM 1290 O O . GLU A 1 166 ? 29.634 -13.317 36.230 1.00 28.48 166 GLU A O 1
ATOM 1295 N N . PRO A 1 167 ? 27.436 -13.475 36.526 1.00 36.88 167 PRO A N 1
ATOM 1296 C CA . PRO A 1 167 ? 26.235 -13.224 35.714 1.00 36.88 167 PRO A CA 1
ATOM 1297 C C . PRO A 1 167 ? 25.579 -11.828 36.017 1.00 36.88 167 PRO A C 1
ATOM 1299 O O . PRO A 1 167 ? 26.062 -11.077 36.857 1.00 36.88 167 PRO A O 1
ATOM 1302 N N . ILE A 1 168 ? 24.413 -11.545 35.403 1.00 29.97 168 ILE A N 1
ATOM 1303 C CA . ILE A 1 168 ? 23.353 -10.569 35.804 1.00 29.97 168 ILE A CA 1
ATOM 1304 C C . ILE A 1 168 ? 23.629 -9.053 35.608 1.00 29.97 168 ILE A C 1
ATOM 1306 O O . ILE A 1 168 ? 24.539 -8.492 36.200 1.00 29.97 168 ILE A O 1
ATOM 1310 N N . MET A 1 169 ? 22.745 -8.356 34.868 1.00 26.38 169 MET A N 1
ATOM 1311 C CA . MET A 1 169 ? 21.843 -7.314 35.417 1.00 26.38 169 MET A CA 1
ATOM 1312 C C . MET A 1 169 ? 20.841 -6.786 34.371 1.00 26.38 169 MET A C 1
ATOM 1314 O O . MET A 1 169 ? 21.208 -6.354 33.281 1.00 26.38 169 MET A O 1
ATOM 1318 N N . GLU A 1 170 ? 19.559 -6.836 34.747 1.00 29.52 170 GLU A N 1
ATOM 1319 C CA . GLU A 1 170 ? 18.416 -6.190 34.091 1.00 29.52 170 GLU A CA 1
ATOM 1320 C C . GLU A 1 170 ? 18.582 -4.658 34.034 1.00 29.52 170 GLU A C 1
ATOM 1322 O O . GLU A 1 170 ? 19.095 -4.072 34.992 1.00 29.52 170 GLU A O 1
ATOM 1327 N N . PRO A 1 171 ? 18.094 -3.963 32.989 1.00 31.94 171 PRO A N 1
ATOM 1328 C CA . PRO A 1 171 ? 17.987 -2.515 33.029 1.00 31.94 171 PRO A CA 1
ATOM 1329 C C . PRO A 1 171 ? 16.652 -2.096 33.665 1.00 31.94 171 PRO A C 1
ATOM 1331 O O . PRO A 1 171 ? 15.591 -2.141 33.042 1.00 31.94 171 PRO A O 1
ATOM 1334 N N . THR A 1 172 ? 16.731 -1.645 34.915 1.00 28.69 172 THR A N 1
ATOM 1335 C CA . THR A 1 172 ? 15.675 -0.909 35.618 1.00 28.69 172 THR A CA 1
ATOM 1336 C C . THR A 1 172 ? 15.346 0.393 34.881 1.00 28.69 172 THR A C 1
ATOM 1338 O O . THR A 1 172 ? 16.211 1.244 34.672 1.00 28.69 172 THR A O 1
ATOM 1341 N N . LEU A 1 173 ? 14.070 0.565 34.526 1.00 29.70 173 LEU A N 1
ATOM 1342 C CA . LEU A 1 173 ? 13.471 1.829 34.094 1.00 29.70 173 LEU A CA 1
ATOM 1343 C C . LEU A 1 173 ? 13.626 2.885 35.196 1.00 29.70 173 LEU A C 1
ATOM 1345 O O . LEU A 1 173 ? 13.036 2.746 36.267 1.00 29.70 173 LEU A O 1
ATOM 1349 N N . GLN A 1 174 ? 14.361 3.964 34.925 1.00 28.00 174 GLN A N 1
ATOM 1350 C CA . GLN A 1 174 ? 14.401 5.125 35.809 1.00 28.00 174 GLN A CA 1
ATOM 1351 C C . GLN A 1 174 ? 13.705 6.312 35.144 1.00 28.00 174 GLN A C 1
ATOM 1353 O O . GLN A 1 174 ? 14.194 6.912 34.189 1.00 28.00 174 GLN A O 1
ATOM 1358 N N . ALA A 1 175 ? 12.516 6.606 35.669 1.00 28.12 175 ALA A N 1
ATOM 1359 C CA . ALA A 1 175 ? 11.725 7.783 35.367 1.00 28.12 175 ALA A CA 1
ATOM 1360 C C . ALA A 1 175 ? 12.489 9.050 35.780 1.00 28.12 175 ALA A C 1
ATOM 1362 O O . ALA A 1 175 ? 12.804 9.240 36.956 1.00 28.12 175 ALA A O 1
ATOM 1363 N N . ALA A 1 176 ? 12.760 9.932 34.819 1.00 27.31 176 ALA A N 1
ATOM 1364 C CA . ALA A 1 176 ? 13.204 11.287 35.104 1.00 27.31 176 ALA A CA 1
ATOM 1365 C C . ALA A 1 176 ? 11.970 12.161 35.363 1.00 27.31 176 ALA A C 1
ATOM 1367 O O . ALA A 1 176 ? 11.214 12.495 34.452 1.00 27.31 176 ALA A O 1
ATOM 1368 N N . ALA A 1 177 ? 11.763 12.499 36.633 1.00 23.64 177 ALA A N 1
ATOM 1369 C CA . ALA A 1 177 ? 10.832 13.527 37.062 1.00 23.64 177 ALA A CA 1
ATOM 1370 C C . ALA A 1 177 ? 11.330 14.907 36.598 1.00 23.64 177 ALA A C 1
ATOM 1372 O O . ALA A 1 177 ? 12.465 15.284 36.886 1.00 23.64 177 ALA A O 1
ATOM 1373 N N . MET A 1 178 ? 10.471 15.675 35.926 1.00 27.16 178 MET A N 1
ATOM 1374 C CA . MET A 1 178 ? 10.647 17.117 35.751 1.00 27.16 178 MET A CA 1
ATOM 1375 C C . MET A 1 178 ? 9.508 17.834 36.477 1.00 27.16 178 MET A C 1
ATOM 1377 O O . MET A 1 178 ? 8.329 17.572 36.248 1.00 27.16 178 MET A O 1
ATOM 1381 N N . THR A 1 179 ? 9.898 18.692 37.412 1.00 28.89 179 THR A N 1
ATOM 1382 C CA . THR A 1 179 ? 9.058 19.542 38.259 1.00 28.89 179 THR A CA 1
ATOM 1383 C C . THR A 1 179 ? 8.353 20.649 37.455 1.00 28.89 179 THR A C 1
ATOM 1385 O O . THR A 1 179 ? 8.838 21.035 36.390 1.00 28.89 179 THR A O 1
ATOM 1388 N N . PRO A 1 180 ? 7.217 21.185 37.946 1.00 27.55 180 PRO A N 1
ATOM 1389 C CA . PRO A 1 180 ? 6.365 22.103 37.196 1.00 27.55 180 PRO A CA 1
ATOM 1390 C C . PRO A 1 180 ? 6.813 23.565 37.346 1.00 27.55 180 PRO A C 1
ATOM 1392 O O . PRO A 1 180 ? 7.227 23.988 38.425 1.00 27.55 180 PRO A O 1
ATOM 1395 N N . ALA A 1 181 ? 6.658 24.352 36.278 1.00 27.83 181 ALA A N 1
ATOM 1396 C CA . ALA A 1 181 ? 6.696 25.812 36.322 1.00 27.83 181 ALA A CA 1
ATOM 1397 C C . ALA A 1 181 ? 5.275 26.373 36.146 1.00 27.83 181 ALA A C 1
ATOM 1399 O O . ALA A 1 181 ? 4.515 25.944 35.277 1.00 27.83 181 ALA A O 1
ATOM 1400 N N . THR A 1 182 ? 4.921 27.305 37.022 1.00 26.81 182 THR A N 1
ATOM 1401 C CA . THR A 1 182 ? 3.571 27.814 37.276 1.00 26.81 182 THR A CA 1
ATOM 1402 C C . THR A 1 182 ? 3.207 29.016 36.386 1.00 26.81 182 THR A C 1
ATOM 1404 O O . THR A 1 182 ? 3.971 29.968 36.300 1.00 26.81 182 THR A O 1
ATOM 1407 N N . ALA A 1 183 ? 2.014 28.928 35.784 1.00 27.12 183 ALA A N 1
ATOM 1408 C CA . ALA A 1 183 ? 0.990 29.926 35.410 1.00 27.12 183 ALA A CA 1
ATOM 1409 C C . ALA A 1 183 ? 1.323 31.385 35.000 1.00 27.12 183 ALA A C 1
ATOM 1411 O O . ALA A 1 183 ? 1.834 32.166 35.794 1.00 27.12 183 ALA A O 1
ATOM 1412 N N . ALA A 1 184 ? 0.791 31.780 33.833 1.00 25.34 184 ALA A N 1
ATOM 1413 C CA . ALA A 1 184 ? -0.099 32.936 33.559 1.00 25.34 184 ALA A CA 1
ATOM 1414 C C . ALA A 1 184 ? -0.390 32.907 32.035 1.00 25.34 184 ALA A C 1
ATOM 1416 O O . ALA A 1 184 ? 0.539 32.731 31.260 1.00 25.34 184 ALA A O 1
ATOM 1417 N N . GLY A 1 185 ? -1.615 32.893 31.502 1.00 22.61 185 GLY A N 1
ATOM 1418 C CA . GLY A 1 185 ? -2.727 33.822 31.701 1.00 22.61 185 GLY A CA 1
ATOM 1419 C C . GLY A 1 185 ? -2.848 34.688 30.434 1.00 22.61 185 GLY A C 1
ATOM 1420 O O . GLY A 1 185 ? -1.960 35.494 30.184 1.00 22.61 185 GLY A O 1
ATOM 1421 N N . GLY A 1 186 ? -3.904 34.515 29.628 1.00 24.88 186 GLY A N 1
ATOM 1422 C CA . GLY A 1 186 ? -4.178 35.375 28.467 1.00 24.88 186 GLY A CA 1
ATOM 1423 C C . GLY A 1 186 ? -5.097 34.743 27.420 1.00 24.88 186 GLY A C 1
ATOM 1424 O O . GLY A 1 186 ? -4.645 33.962 26.588 1.00 24.88 186 GLY A O 1
ATOM 1425 N N . GLU A 1 187 ? -6.381 35.089 27.482 1.00 26.78 187 GLU A N 1
ATOM 1426 C CA . GLU A 1 187 ? -7.413 34.771 26.491 1.00 26.78 187 GLU A CA 1
ATOM 1427 C C . GLU A 1 187 ? -7.263 35.617 25.215 1.00 26.78 187 GLU A C 1
ATOM 1429 O O . GLU A 1 187 ? -6.891 36.788 25.301 1.00 26.78 187 GLU A O 1
ATOM 1434 N N . ALA A 1 188 ? -7.617 35.058 24.051 1.00 28.17 188 ALA A N 1
ATOM 1435 C CA . ALA A 1 188 ? -8.113 35.821 22.900 1.00 28.17 188 ALA A CA 1
ATOM 1436 C C . ALA A 1 188 ? -8.900 34.913 21.932 1.00 28.17 188 ALA A C 1
ATOM 1438 O O . ALA A 1 188 ? -8.445 33.836 21.545 1.00 28.17 188 ALA A O 1
ATOM 1439 N N . GLU A 1 189 ? -10.097 35.377 21.578 1.00 24.62 189 GLU A N 1
ATOM 1440 C CA . GLU A 1 189 ? -11.100 34.775 20.696 1.00 24.62 189 GLU A CA 1
ATOM 1441 C C . GLU A 1 189 ? -10.725 34.780 19.190 1.00 24.62 189 GLU A C 1
ATOM 1443 O O . GLU A 1 189 ? -10.027 35.672 18.719 1.00 24.62 189 GLU A O 1
ATOM 1448 N N . LEU A 1 190 ? -11.240 33.765 18.465 1.00 25.34 190 LEU A N 1
ATOM 1449 C CA . LEU A 1 190 ? -11.942 33.747 17.148 1.00 25.34 190 LEU A CA 1
ATOM 1450 C C . LEU A 1 190 ? -11.610 34.880 16.130 1.00 25.34 190 LEU A C 1
ATOM 1452 O O . LEU A 1 190 ? -11.739 36.049 16.452 1.00 25.34 190 LEU A O 1
ATOM 1456 N N . SER A 1 191 ? -11.326 34.687 14.828 1.00 26.36 191 SER A N 1
ATOM 1457 C CA . SER A 1 191 ? -11.858 33.780 13.783 1.00 26.36 191 SER A CA 1
ATOM 1458 C C . SER A 1 191 ? -11.092 34.049 12.436 1.00 26.36 191 SER A C 1
ATOM 1460 O O . SER A 1 191 ? -10.030 34.664 12.486 1.00 26.36 191 SER A O 1
ATOM 1462 N N . PRO A 1 192 ? -11.561 33.669 11.222 1.00 34.78 192 PRO A N 1
ATOM 1463 C CA . PRO A 1 192 ? -11.180 32.475 10.462 1.00 34.78 192 PRO A CA 1
ATOM 1464 C C . PRO A 1 192 ? -10.448 32.769 9.126 1.00 34.78 192 PRO A C 1
ATOM 1466 O O . PRO A 1 192 ? -10.517 33.867 8.582 1.00 34.78 192 PRO A O 1
ATOM 1469 N N . GLY A 1 193 ? -9.864 31.732 8.516 1.00 25.97 193 GLY A N 1
ATOM 1470 C CA . GLY A 1 193 ? -9.576 31.709 7.074 1.00 25.97 193 GLY A CA 1
ATOM 1471 C C . GLY A 1 193 ? -8.100 31.542 6.721 1.00 25.97 193 GLY A C 1
ATOM 1472 O O . GLY A 1 193 ? -7.296 32.445 6.916 1.00 25.97 193 GLY A O 1
ATOM 1473 N N . GLY A 1 194 ? -7.769 30.384 6.152 1.00 23.95 194 GLY A N 1
ATOM 1474 C CA . GLY A 1 194 ? -6.447 30.094 5.604 1.00 23.95 194 GLY A CA 1
ATOM 1475 C C . GLY A 1 194 ? -6.172 28.598 5.580 1.00 23.95 194 GLY A C 1
ATOM 1476 O O . GLY A 1 194 ? -5.562 28.068 6.501 1.00 23.95 194 GLY A O 1
ATOM 1477 N N . ASP A 1 195 ? -6.657 27.925 4.539 1.00 37.25 195 ASP A N 1
ATOM 1478 C CA . ASP A 1 195 ? -6.123 26.632 4.103 1.00 37.25 195 ASP A CA 1
ATOM 1479 C C . ASP A 1 195 ? -4.624 26.821 3.795 1.00 37.25 195 ASP A C 1
ATOM 1481 O O . ASP A 1 195 ? -4.254 27.792 3.125 1.00 37.25 195 ASP A O 1
ATOM 1485 N N . PRO A 1 196 ? -3.752 25.943 4.307 1.00 33.41 196 PRO A N 1
ATOM 1486 C CA . PRO A 1 196 ? -3.040 25.127 3.344 1.00 33.41 196 PRO A CA 1
ATOM 1487 C C . PRO A 1 196 ? -2.985 23.659 3.758 1.00 33.41 196 PRO A C 1
ATOM 1489 O O . PRO A 1 196 ? -2.638 23.280 4.878 1.00 33.41 196 PRO A O 1
ATOM 1492 N N . SER A 1 197 ? -3.280 22.843 2.757 1.00 36.09 197 SER A N 1
ATOM 1493 C CA . SER A 1 197 ? -2.961 21.434 2.631 1.00 36.09 197 SER A CA 1
ATOM 1494 C C . SER A 1 197 ? -1.446 21.234 2.742 1.00 36.09 197 SER A C 1
ATOM 1496 O O . SER A 1 197 ? -0.751 21.149 1.733 1.00 36.09 197 SER A O 1
ATOM 1498 N N . ASP A 1 198 ? -0.925 21.200 3.964 1.00 26.47 198 ASP A N 1
ATOM 1499 C CA . ASP A 1 198 ? 0.476 20.881 4.214 1.00 26.47 198 ASP A CA 1
ATOM 1500 C C . ASP A 1 198 ? 0.586 19.369 4.432 1.00 26.47 198 ASP A C 1
ATOM 1502 O O . ASP A 1 198 ? 0.346 18.829 5.518 1.00 26.47 198 ASP A O 1
ATOM 1506 N N . ASN A 1 199 ? 0.841 18.663 3.329 1.00 34.56 199 ASN A N 1
ATOM 1507 C CA . ASN A 1 199 ? 1.241 17.266 3.354 1.00 34.56 199 ASN A CA 1
ATOM 1508 C C . ASN A 1 199 ? 2.559 17.190 4.129 1.00 34.56 199 ASN A C 1
ATOM 1510 O O . ASN A 1 199 ? 3.611 17.494 3.577 1.00 34.56 199 ASN A O 1
ATOM 1514 N N . MET A 1 200 ? 2.518 16.758 5.393 1.00 28.72 200 MET A N 1
ATOM 1515 C CA . MET A 1 200 ? 3.728 16.281 6.059 1.00 28.72 200 MET A CA 1
ATOM 1516 C C . MET A 1 200 ? 4.186 15.007 5.343 1.00 28.72 200 MET A C 1
ATOM 1518 O O . MET A 1 200 ? 3.755 13.898 5.665 1.00 28.72 200 MET A O 1
ATOM 1522 N N . GLU A 1 201 ? 5.032 15.200 4.334 1.00 31.52 201 GLU A N 1
ATOM 1523 C CA . GLU A 1 201 ? 5.868 14.172 3.737 1.00 31.52 201 GLU A CA 1
ATOM 1524 C C . GLU A 1 201 ? 6.676 13.519 4.863 1.00 31.52 201 GLU A C 1
ATOM 1526 O O . GLU A 1 201 ? 7.570 14.112 5.468 1.00 31.52 201 GLU A O 1
ATOM 1531 N N . LEU A 1 202 ? 6.327 12.270 5.175 1.00 32.53 202 LEU A N 1
ATOM 1532 C CA . LEU A 1 202 ? 7.264 11.361 5.822 1.00 32.53 202 LEU A CA 1
ATOM 1533 C C . LEU A 1 202 ? 8.532 11.329 4.956 1.00 32.53 202 LEU A C 1
ATOM 1535 O O . LEU A 1 202 ? 8.393 11.348 3.734 1.00 32.53 202 LEU A O 1
ATOM 1539 N N . PRO A 1 203 ? 9.742 11.257 5.538 1.00 29.33 203 PRO A N 1
ATOM 1540 C CA . PRO A 1 203 ? 10.958 11.197 4.744 1.00 29.33 203 PRO A CA 1
ATOM 1541 C C . PRO A 1 203 ? 10.907 9.927 3.896 1.00 29.33 203 PRO A C 1
ATOM 1543 O O . PRO A 1 203 ? 11.084 8.811 4.399 1.00 29.33 203 PRO A O 1
ATOM 1546 N N . GLU A 1 204 ? 10.593 10.097 2.612 1.00 38.97 204 GLU A N 1
ATOM 1547 C CA . GLU A 1 204 ? 10.694 9.029 1.641 1.00 38.97 204 GLU A CA 1
ATOM 1548 C C . GLU A 1 204 ? 12.155 8.578 1.604 1.00 38.97 204 GLU A C 1
ATOM 1550 O O . GLU A 1 204 ? 13.095 9.351 1.797 1.00 38.97 204 GLU A O 1
ATOM 1555 N N . SER A 1 205 ? 12.351 7.272 1.439 1.00 39.25 205 SER A N 1
ATOM 1556 C CA . SER A 1 205 ? 13.682 6.674 1.365 1.00 39.25 205 SER A CA 1
ATOM 1557 C C . SER A 1 205 ? 14.572 7.473 0.397 1.00 39.25 205 SER A C 1
ATOM 1559 O O . SER A 1 205 ? 14.116 7.783 -0.700 1.00 39.25 205 SER A O 1
ATOM 1561 N N . PRO A 1 206 ? 15.854 7.745 0.704 1.00 40.44 206 PRO A N 1
ATOM 1562 C CA . PRO A 1 206 ? 16.741 8.523 -0.176 1.00 40.44 206 PRO A CA 1
ATOM 1563 C C . PRO A 1 206 ? 16.921 7.900 -1.580 1.00 40.44 206 PRO A C 1
ATOM 1565 O O . PRO A 1 206 ? 17.322 8.566 -2.539 1.00 40.44 206 PRO A O 1
ATOM 1568 N N . LEU A 1 207 ? 16.586 6.611 -1.728 1.00 43.22 207 LEU A N 1
ATOM 1569 C CA . LEU A 1 207 ? 16.474 5.934 -3.021 1.00 43.22 207 LEU A CA 1
ATOM 1570 C C . LEU A 1 207 ? 15.259 6.401 -3.840 1.00 43.22 207 LEU A C 1
ATOM 1572 O O . LEU A 1 207 ? 15.380 6.508 -5.058 1.00 43.22 207 LEU A O 1
ATOM 1576 N N . ALA A 1 208 ? 14.118 6.680 -3.205 1.00 41.44 208 ALA A N 1
ATOM 1577 C CA . ALA A 1 208 ? 12.906 7.176 -3.855 1.00 41.44 208 ALA A CA 1
ATOM 1578 C C . ALA A 1 208 ? 13.130 8.576 -4.445 1.00 41.44 208 ALA A C 1
ATOM 1580 O O . ALA A 1 208 ? 12.918 8.748 -5.642 1.00 41.44 208 ALA A O 1
ATOM 1581 N N . ASP A 1 209 ? 13.712 9.507 -3.682 1.00 41.38 209 ASP A N 1
ATOM 1582 C CA . ASP A 1 209 ? 14.009 10.875 -4.143 1.00 41.38 209 ASP A CA 1
ATOM 1583 C C . ASP A 1 209 ? 14.941 10.912 -5.361 1.00 41.38 209 ASP A C 1
ATOM 1585 O O . ASP A 1 209 ? 14.694 11.609 -6.351 1.00 41.38 209 ASP A O 1
ATOM 1589 N N . THR A 1 210 ? 16.003 10.100 -5.339 1.00 49.25 210 THR A N 1
ATOM 1590 C CA . THR A 1 210 ? 16.967 10.038 -6.450 1.00 49.25 210 THR A CA 1
ATOM 1591 C C . THR A 1 210 ? 16.330 9.448 -7.716 1.00 49.25 210 THR A C 1
ATOM 1593 O O . THR A 1 210 ? 16.638 9.862 -8.838 1.00 49.25 210 THR A O 1
ATOM 1596 N N . LEU A 1 211 ? 15.418 8.484 -7.554 1.00 52.03 211 LEU A N 1
ATOM 1597 C CA . LEU A 1 211 ? 14.675 7.867 -8.653 1.00 52.03 211 LEU A CA 1
ATOM 1598 C C . LEU A 1 211 ? 13.586 8.797 -9.203 1.00 52.03 211 LEU A C 1
ATOM 1600 O O . LEU A 1 211 ? 13.397 8.852 -10.418 1.00 52.03 211 LEU A O 1
ATOM 1604 N N . GLN A 1 212 ? 12.920 9.553 -8.333 1.00 50.75 212 GLN A N 1
ATOM 1605 C CA . GLN A 1 212 ? 11.836 10.471 -8.665 1.00 50.75 212 GLN A CA 1
ATOM 1606 C C . GLN A 1 212 ? 12.348 11.677 -9.459 1.00 50.75 212 GLN A C 1
ATOM 1608 O O . GLN A 1 212 ? 11.767 12.024 -10.486 1.00 50.75 212 GLN A O 1
ATOM 1613 N N . LEU A 1 213 ? 13.503 12.239 -9.089 1.00 49.44 213 LEU A N 1
ATOM 1614 C CA . LEU A 1 213 ? 14.156 13.315 -9.847 1.00 49.44 213 LEU A CA 1
ATOM 1615 C C . LEU A 1 213 ? 14.614 12.870 -11.248 1.00 49.44 213 LEU A C 1
ATOM 1617 O O . LEU A 1 213 ? 14.428 13.598 -12.227 1.00 49.44 213 LEU A O 1
ATOM 1621 N N . ALA A 1 214 ? 15.175 11.661 -11.372 1.00 49.72 214 ALA A N 1
ATOM 1622 C CA . ALA A 1 214 ? 15.567 11.098 -12.667 1.00 49.72 214 ALA A CA 1
ATOM 1623 C C . ALA A 1 214 ? 14.351 10.821 -13.573 1.00 49.72 214 ALA A C 1
ATOM 1625 O O . ALA A 1 214 ? 14.447 10.926 -14.798 1.00 49.72 214 ALA A O 1
ATOM 1626 N N . GLU A 1 215 ? 13.206 10.490 -12.974 1.00 53.16 215 GLU A N 1
ATOM 1627 C CA . GLU A 1 215 ? 11.951 10.228 -13.673 1.00 53.16 215 GLU A CA 1
ATOM 1628 C C . GLU A 1 215 ? 11.282 11.516 -14.171 1.00 53.16 215 GLU A C 1
ATOM 1630 O O . GLU A 1 215 ? 10.917 11.594 -15.347 1.00 53.16 215 GLU A O 1
ATOM 1635 N N . VAL A 1 216 ? 11.200 12.550 -13.325 1.00 51.66 216 VAL A N 1
ATOM 1636 C CA . VAL A 1 216 ? 10.632 13.865 -13.678 1.00 51.66 216 VAL A CA 1
ATOM 1637 C C . VAL A 1 216 ? 11.394 14.502 -14.846 1.00 51.66 216 VAL A C 1
ATOM 1639 O O . VAL A 1 216 ? 10.782 15.007 -15.789 1.00 51.66 216 VAL A O 1
ATOM 1642 N N . ALA A 1 217 ? 12.727 14.413 -14.851 1.00 50.84 217 ALA A N 1
ATOM 1643 C CA . ALA A 1 217 ? 13.551 14.975 -15.922 1.00 50.84 217 ALA A CA 1
ATOM 1644 C C . ALA A 1 217 ? 13.344 14.290 -17.292 1.00 50.84 217 ALA A C 1
ATOM 1646 O O . ALA A 1 217 ? 13.514 14.921 -18.336 1.00 50.84 217 ALA A O 1
ATOM 1647 N N . GLU A 1 218 ? 12.973 13.005 -17.326 1.00 53.28 218 GLU A N 1
ATOM 1648 C CA . GLU A 1 218 ? 12.850 12.232 -18.573 1.00 53.28 218 GLU A CA 1
ATOM 1649 C C . GLU A 1 218 ? 11.404 12.167 -19.101 1.00 53.28 218 GLU A C 1
ATOM 1651 O O . GLU A 1 218 ? 11.197 12.104 -20.323 1.00 53.28 218 GLU A O 1
ATOM 1656 N N . GLN A 1 219 ? 10.403 12.270 -18.215 1.00 51.84 219 GLN A N 1
ATOM 1657 C CA . GLN A 1 219 ? 8.981 12.394 -18.573 1.00 51.84 219 GLN A CA 1
ATOM 1658 C C . GLN A 1 219 ? 8.703 13.627 -19.453 1.00 51.84 219 GLN A C 1
ATOM 1660 O O . GLN A 1 219 ? 7.852 13.570 -20.336 1.00 51.84 219 GLN A O 1
ATOM 1665 N N . LEU A 1 220 ? 9.487 14.702 -19.314 1.00 48.28 220 LEU A N 1
ATOM 1666 C CA . LEU A 1 220 ? 9.336 15.925 -20.113 1.00 48.28 220 LEU A CA 1
ATOM 1667 C C . LEU A 1 220 ? 9.704 15.754 -21.603 1.00 48.28 220 LEU A C 1
ATOM 1669 O O . LEU A 1 220 ? 9.275 16.542 -22.443 1.00 48.28 220 LEU A O 1
ATOM 1673 N N . THR A 1 221 ? 10.433 14.700 -21.986 1.00 50.94 221 THR A N 1
ATOM 1674 C CA . THR A 1 221 ? 10.928 14.514 -23.367 1.00 50.94 221 THR A CA 1
ATOM 1675 C C . THR A 1 221 ? 10.000 13.662 -24.244 1.00 50.94 221 THR A C 1
ATOM 1677 O O . THR A 1 221 ? 10.420 12.651 -24.794 1.00 50.94 221 THR A O 1
ATOM 1680 N N . HIS A 1 222 ? 8.719 14.025 -24.383 1.00 50.69 222 HIS A N 1
ATOM 1681 C CA . HIS A 1 222 ? 7.623 13.252 -25.020 1.00 50.69 222 HIS A CA 1
ATOM 1682 C C . HIS A 1 222 ? 7.909 12.570 -26.386 1.00 50.69 222 HIS A C 1
ATOM 1684 O O . HIS A 1 222 ? 7.208 11.636 -26.750 1.00 50.69 222 HIS A O 1
ATOM 1690 N N . SER A 1 223 ? 8.965 12.933 -27.112 1.00 59.41 223 SER A N 1
ATOM 1691 C CA . SER A 1 223 ? 9.196 12.547 -28.512 1.00 59.41 223 SER A CA 1
ATOM 1692 C C . SER A 1 223 ? 9.907 11.200 -28.779 1.00 59.41 223 SER A C 1
ATOM 1694 O O . SER A 1 223 ? 10.219 10.931 -29.938 1.00 59.41 223 SER A O 1
ATOM 1696 N N . ARG A 1 224 ? 10.251 10.368 -27.781 1.00 67.88 224 ARG A N 1
ATOM 1697 C CA . ARG A 1 224 ? 11.088 9.162 -28.021 1.00 67.88 224 ARG A CA 1
ATOM 1698 C C . ARG A 1 224 ? 10.328 7.826 -27.918 1.00 67.88 224 ARG A C 1
ATOM 1700 O O . ARG A 1 224 ? 9.620 7.644 -26.928 1.00 67.88 224 ARG A O 1
ATOM 1707 N N . PRO A 1 225 ? 10.516 6.889 -28.868 1.00 76.19 225 PRO A N 1
ATOM 1708 C CA . PRO A 1 225 ? 9.893 5.565 -28.813 1.00 76.19 225 PRO A CA 1
ATOM 1709 C C . PRO A 1 225 ? 10.428 4.735 -27.640 1.00 76.19 225 PRO A C 1
ATOM 1711 O O . PRO A 1 225 ? 11.485 5.046 -27.072 1.00 76.19 225 PRO A O 1
ATOM 1714 N N . ASP A 1 226 ? 9.685 3.694 -27.260 1.00 86.75 226 ASP A N 1
ATOM 1715 C CA . ASP A 1 226 ? 10.145 2.744 -26.250 1.00 86.75 226 ASP A CA 1
ATOM 1716 C C . ASP A 1 226 ? 11.416 2.030 -26.726 1.00 86.75 226 ASP A C 1
ATOM 1718 O O . ASP A 1 226 ? 11.649 1.841 -27.918 1.00 86.75 226 ASP A O 1
ATOM 1722 N N . VAL A 1 227 ? 12.263 1.608 -25.793 1.00 89.81 227 VAL A N 1
ATOM 1723 C CA . VAL A 1 227 ? 13.522 0.942 -26.134 1.00 89.81 227 VAL A CA 1
ATOM 1724 C C . VAL A 1 227 ? 13.297 -0.398 -26.844 1.00 89.81 227 VAL A C 1
ATOM 1726 O O . VAL A 1 227 ? 14.132 -0.811 -27.641 1.00 89.81 227 VAL A O 1
ATOM 1729 N N . TRP A 1 228 ? 12.167 -1.060 -26.572 1.00 89.94 228 TRP A N 1
ATOM 1730 C CA . TRP A 1 228 ? 11.773 -2.297 -27.244 1.00 89.94 228 TRP A CA 1
ATOM 1731 C C . TRP A 1 228 ? 11.260 -2.071 -28.673 1.00 89.94 228 TRP A C 1
ATOM 1733 O O . TRP A 1 228 ? 11.216 -3.017 -29.452 1.00 89.94 228 TRP A O 1
ATOM 1743 N N . GLU A 1 229 ? 10.902 -0.836 -29.023 1.00 88.94 229 GLU A N 1
ATOM 1744 C CA . GLU A 1 229 ? 10.476 -0.428 -30.370 1.00 88.94 229 GLU A CA 1
ATOM 1745 C C . GLU A 1 229 ? 11.652 0.140 -31.192 1.00 88.94 229 GLU A C 1
ATOM 1747 O O . GLU A 1 229 ? 11.575 0.272 -32.414 1.00 88.94 229 GLU A O 1
ATOM 1752 N N . ASP A 1 230 ? 12.770 0.454 -30.531 1.00 89.44 230 ASP A N 1
ATOM 1753 C CA . ASP A 1 230 ? 13.987 1.000 -31.130 1.00 89.44 230 ASP A CA 1
ATOM 1754 C C . ASP A 1 230 ? 14.866 -0.132 -31.701 1.00 89.44 230 ASP A C 1
ATOM 1756 O O . ASP A 1 230 ? 15.741 -0.694 -31.034 1.00 89.44 230 ASP A O 1
ATOM 1760 N N . THR A 1 231 ? 14.599 -0.485 -32.963 1.00 89.19 231 THR A N 1
ATOM 1761 C CA . THR A 1 231 ? 15.269 -1.595 -33.669 1.00 89.19 231 THR A CA 1
ATOM 1762 C C . THR A 1 231 ? 16.784 -1.392 -33.762 1.00 89.19 231 THR A C 1
ATOM 1764 O O . THR A 1 231 ? 17.551 -2.340 -33.562 1.00 89.19 231 THR A O 1
ATOM 1767 N N . ASP A 1 232 ? 17.230 -0.156 -33.992 1.00 90.38 232 ASP A N 1
ATOM 1768 C CA . ASP A 1 232 ? 18.648 0.202 -34.061 1.00 90.38 232 ASP A CA 1
ATOM 1769 C C . ASP A 1 232 ? 19.337 -0.026 -32.713 1.00 90.38 232 ASP A C 1
ATOM 1771 O O . ASP A 1 232 ? 20.426 -0.605 -32.637 1.00 90.38 232 ASP A O 1
ATOM 1775 N N . MET A 1 233 ? 18.687 0.386 -31.621 1.00 90.44 233 MET A N 1
ATOM 1776 C CA . MET A 1 233 ? 19.210 0.202 -30.273 1.00 90.44 233 MET A CA 1
ATOM 1777 C C . MET A 1 233 ? 19.292 -1.273 -29.882 1.00 90.44 233 MET A C 1
ATOM 1779 O O . MET A 1 233 ? 20.319 -1.692 -29.346 1.00 90.44 233 MET A O 1
ATOM 1783 N N . LEU A 1 234 ? 18.263 -2.073 -30.171 1.00 91.06 234 LEU A N 1
ATOM 1784 C CA . LEU A 1 234 ? 18.294 -3.514 -29.907 1.00 91.06 234 LEU A CA 1
ATOM 1785 C C . LEU A 1 234 ? 19.375 -4.218 -30.738 1.00 91.06 234 LEU A C 1
ATOM 1787 O O . LEU A 1 234 ? 20.116 -5.041 -30.203 1.00 91.06 234 LEU A O 1
ATOM 1791 N N . THR A 1 235 ? 19.524 -3.860 -32.016 1.00 90.62 235 THR A N 1
ATOM 1792 C CA . THR A 1 235 ? 20.570 -4.416 -32.894 1.00 90.62 235 THR A CA 1
ATOM 1793 C C . THR A 1 235 ? 21.964 -4.101 -32.359 1.00 90.62 235 THR A C 1
ATOM 1795 O O . THR A 1 235 ? 22.811 -4.996 -32.259 1.00 90.62 235 THR A O 1
ATOM 1798 N N . TYR A 1 236 ? 22.188 -2.854 -31.937 1.00 92.44 236 TYR A N 1
ATOM 1799 C CA . TYR A 1 236 ? 23.449 -2.432 -31.335 1.00 92.44 236 TYR A CA 1
ATOM 1800 C C . TYR A 1 236 ? 23.724 -3.139 -30.002 1.00 92.44 236 TYR A C 1
ATOM 1802 O O . TYR A 1 236 ? 24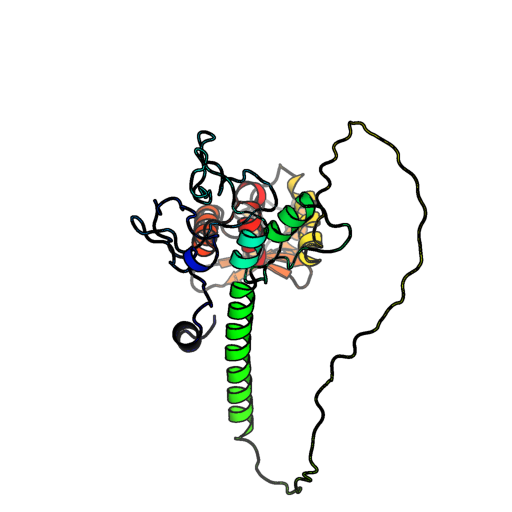.843 -3.591 -29.774 1.00 92.44 236 TYR A O 1
ATOM 1810 N N . LEU A 1 237 ? 22.720 -3.285 -29.130 1.00 92.50 237 LEU A N 1
ATOM 1811 C CA . LEU A 1 237 ? 22.875 -3.970 -27.842 1.00 92.50 237 LEU A CA 1
ATOM 1812 C C . LEU A 1 237 ? 23.161 -5.472 -27.998 1.00 92.50 237 LEU A C 1
ATOM 1814 O O . LEU A 1 237 ? 23.901 -6.024 -27.188 1.00 92.50 237 LEU A O 1
ATOM 1818 N N . ARG A 1 238 ? 22.607 -6.125 -29.028 1.00 91.38 238 ARG A N 1
ATOM 1819 C CA . ARG A 1 238 ? 22.836 -7.554 -29.310 1.00 91.38 238 ARG A CA 1
ATOM 1820 C C . ARG A 1 238 ? 24.187 -7.830 -29.956 1.00 91.38 238 ARG A C 1
ATOM 1822 O O . ARG A 1 238 ? 24.855 -8.794 -29.603 1.00 91.38 238 ARG A O 1
ATOM 1829 N N . THR A 1 239 ? 24.569 -7.017 -30.939 1.00 89.38 239 THR A N 1
ATOM 1830 C CA . THR A 1 239 ? 25.706 -7.324 -31.826 1.00 89.38 239 THR A CA 1
ATOM 1831 C C . THR A 1 239 ? 26.945 -6.476 -31.556 1.00 89.38 239 THR A C 1
ATOM 1833 O O . THR A 1 239 ? 28.035 -6.822 -32.010 1.00 89.38 239 THR A O 1
ATOM 1836 N N . GLY A 1 240 ? 26.792 -5.335 -30.876 1.00 87.50 240 GLY A N 1
ATOM 1837 C CA . GLY A 1 240 ? 27.827 -4.308 -30.743 1.00 87.50 240 GLY A CA 1
ATOM 1838 C C . GLY A 1 240 ? 28.175 -3.588 -32.053 1.00 87.50 240 GLY A C 1
ATOM 1839 O O . GLY A 1 240 ? 29.074 -2.744 -32.059 1.00 87.50 240 GLY A O 1
ATOM 1840 N N . ARG A 1 241 ? 27.498 -3.908 -33.165 1.00 89.06 241 ARG A N 1
ATOM 1841 C CA . ARG A 1 241 ? 27.761 -3.349 -34.496 1.00 89.06 241 ARG A CA 1
ATOM 1842 C C . ARG A 1 241 ? 26.888 -2.133 -34.760 1.00 89.06 241 ARG A C 1
ATOM 1844 O O . ARG A 1 241 ? 25.785 -2.020 -34.234 1.00 89.06 241 ARG A O 1
ATOM 1851 N N . ILE A 1 242 ? 27.404 -1.223 -35.579 1.00 87.44 242 ILE A N 1
ATOM 1852 C CA . ILE A 1 242 ? 26.665 -0.040 -36.024 1.00 87.44 242 ILE A CA 1
ATOM 1853 C C . ILE A 1 242 ? 25.464 -0.518 -36.861 1.00 87.44 242 ILE A C 1
ATOM 1855 O O . ILE A 1 242 ? 25.690 -1.318 -37.768 1.00 87.44 242 ILE A O 1
ATOM 1859 N N . PRO A 1 243 ? 24.229 -0.081 -36.552 1.00 87.81 243 PRO A N 1
ATOM 1860 C CA . PRO A 1 243 ? 23.040 -0.466 -37.311 1.00 87.81 243 PRO A CA 1
ATOM 1861 C C . PRO A 1 243 ? 23.113 -0.057 -38.787 1.00 87.81 243 PRO A C 1
ATOM 1863 O O . PRO A 1 243 ? 23.745 0.947 -39.133 1.00 87.81 243 PRO A O 1
ATOM 1866 N N . ASP A 1 244 ? 22.441 -0.822 -39.646 1.00 82.62 244 ASP A N 1
ATOM 1867 C CA . ASP A 1 244 ? 22.391 -0.561 -41.084 1.00 82.62 244 ASP A CA 1
ATOM 1868 C C . ASP A 1 244 ? 21.743 0.802 -41.372 1.00 82.62 244 ASP A C 1
ATOM 1870 O O . ASP A 1 244 ? 20.750 1.188 -40.761 1.00 82.62 244 ASP A O 1
ATOM 1874 N N . GLY A 1 245 ? 22.328 1.569 -42.294 1.00 81.81 245 GLY A N 1
ATOM 1875 C CA . GLY A 1 245 ? 21.881 2.936 -42.592 1.00 81.81 245 GLY A CA 1
ATOM 1876 C C . GLY A 1 245 ? 22.428 4.011 -41.644 1.00 81.81 245 GLY A C 1
ATOM 1877 O O . GLY A 1 245 ? 22.206 5.199 -41.883 1.00 81.81 245 GLY A O 1
ATOM 1878 N N . MET A 1 246 ? 23.199 3.633 -40.618 1.00 85.75 246 MET A N 1
ATOM 1879 C CA . MET A 1 246 ? 23.880 4.573 -39.733 1.00 85.75 246 MET A CA 1
ATOM 1880 C C . MET A 1 246 ? 25.396 4.569 -39.970 1.00 85.75 246 MET A C 1
ATOM 1882 O O . MET A 1 246 ? 26.052 3.531 -39.977 1.00 85.75 246 MET A O 1
ATOM 1886 N N . THR A 1 247 ? 25.987 5.755 -40.123 1.00 86.69 247 THR A N 1
ATOM 1887 C CA . THR A 1 247 ? 27.440 5.892 -40.309 1.00 86.69 247 THR A CA 1
ATOM 1888 C C . THR A 1 247 ? 28.150 6.090 -38.973 1.00 86.69 247 THR A C 1
ATOM 1890 O O . THR A 1 247 ? 27.681 6.843 -38.105 1.00 86.69 247 THR A O 1
ATOM 1893 N N . ALA A 1 248 ? 29.323 5.466 -38.825 1.00 81.12 248 ALA A N 1
ATOM 1894 C CA . ALA A 1 248 ? 30.239 5.727 -37.719 1.00 81.12 248 ALA A CA 1
ATOM 1895 C C . ALA A 1 248 ? 30.540 7.231 -37.608 1.00 81.12 248 ALA A C 1
ATOM 1897 O O . ALA A 1 248 ? 30.880 7.880 -38.592 1.00 81.12 248 ALA A O 1
ATOM 1898 N N . GLY A 1 249 ? 30.395 7.792 -36.406 1.00 80.75 249 GLY A N 1
ATOM 1899 C CA . GLY A 1 249 ? 30.642 9.218 -36.150 1.00 80.75 249 GLY A CA 1
ATOM 1900 C C . GLY A 1 249 ? 29.474 10.159 -36.471 1.00 80.75 249 GLY A C 1
ATOM 1901 O O . GLY A 1 249 ? 29.567 11.344 -36.166 1.00 80.75 249 GLY A O 1
ATOM 1902 N N . SER A 1 250 ? 28.356 9.659 -37.011 1.00 86.50 250 SER A N 1
ATOM 1903 C CA . SER A 1 250 ? 27.149 10.477 -37.183 1.00 86.50 250 SER A CA 1
ATOM 1904 C C . SER A 1 250 ? 26.563 10.932 -35.829 1.00 86.50 250 SER A C 1
ATOM 1906 O O . SER A 1 250 ? 26.671 10.208 -34.829 1.00 86.50 250 SER A O 1
ATOM 1908 N N . PRO A 1 251 ? 25.879 12.094 -35.762 1.00 85.19 251 PRO A N 1
ATOM 1909 C CA . PRO A 1 251 ? 25.177 12.530 -34.549 1.00 85.19 251 PRO A CA 1
ATOM 1910 C C . PRO A 1 251 ? 24.147 11.507 -34.045 1.00 85.19 251 PRO A C 1
ATOM 1912 O O . PRO A 1 251 ? 23.963 11.343 -32.836 1.00 85.19 251 PRO A O 1
ATOM 1915 N N . ALA A 1 252 ? 23.504 10.782 -34.965 1.00 84.12 252 ALA A N 1
ATOM 1916 C CA . ALA A 1 252 ? 22.571 9.708 -34.643 1.00 84.12 252 ALA A CA 1
ATOM 1917 C C . ALA A 1 252 ? 23.280 8.548 -33.919 1.00 84.12 252 ALA A C 1
ATOM 1919 O O . ALA A 1 252 ? 22.827 8.128 -32.852 1.00 84.12 252 ALA A O 1
ATOM 1920 N N . PHE A 1 253 ? 24.453 8.126 -34.406 1.00 86.88 253 PHE A N 1
ATOM 1921 C CA . PHE A 1 253 ? 25.262 7.093 -33.752 1.00 86.88 253 PHE A CA 1
ATOM 1922 C C . PHE A 1 253 ? 25.789 7.530 -32.387 1.00 86.88 253 PHE A C 1
ATOM 1924 O O . PHE A 1 253 ? 25.760 6.753 -31.432 1.00 86.88 253 PHE A O 1
ATOM 1931 N N . TYR A 1 254 ? 26.227 8.784 -32.252 1.00 86.81 254 TYR A N 1
ATOM 1932 C CA . TYR A 1 254 ? 26.650 9.320 -30.957 1.00 86.81 254 TYR A CA 1
ATOM 1933 C C . TYR A 1 254 ? 25.512 9.269 -29.925 1.00 86.81 254 TYR A C 1
ATOM 1935 O O . TYR A 1 254 ? 25.711 8.827 -28.790 1.00 86.81 254 TYR A O 1
ATOM 1943 N N . ASN A 1 255 ? 24.300 9.665 -30.326 1.00 86.81 255 ASN A N 1
ATOM 1944 C CA . ASN A 1 255 ? 23.116 9.610 -29.472 1.00 86.81 255 ASN A CA 1
ATOM 1945 C C . ASN A 1 255 ? 22.740 8.178 -29.079 1.00 86.81 255 ASN A C 1
ATOM 1947 O O . ASN A 1 255 ? 22.471 7.929 -27.900 1.00 86.81 255 ASN A O 1
ATOM 1951 N N . LEU A 1 256 ? 22.758 7.252 -30.038 1.00 89.12 256 LEU A N 1
ATOM 1952 C CA . LEU A 1 256 ? 22.492 5.836 -29.812 1.00 89.12 256 LEU A CA 1
ATOM 1953 C C . LEU A 1 256 ? 23.520 5.224 -28.856 1.00 89.12 256 LEU A C 1
ATOM 1955 O O . LEU A 1 256 ? 23.141 4.684 -27.820 1.00 89.12 256 LEU A O 1
ATOM 1959 N N . ARG A 1 257 ? 24.820 5.407 -29.116 1.00 89.62 257 ARG A N 1
ATOM 1960 C CA . ARG A 1 257 ? 25.902 4.907 -28.255 1.00 89.62 257 ARG A CA 1
ATOM 1961 C C . ARG A 1 257 ? 25.810 5.476 -26.840 1.00 89.62 257 ARG A C 1
ATOM 1963 O O . ARG A 1 257 ? 25.992 4.745 -25.869 1.00 89.62 257 ARG A O 1
ATOM 1970 N N . ARG A 1 258 ? 25.511 6.772 -26.701 1.00 88.56 258 ARG A N 1
ATOM 1971 C CA . ARG A 1 258 ? 25.313 7.414 -25.393 1.00 88.56 258 ARG A CA 1
ATOM 1972 C C . ARG A 1 258 ? 24.143 6.790 -24.628 1.00 88.56 258 ARG A C 1
ATOM 1974 O O . ARG A 1 258 ? 24.279 6.566 -23.429 1.00 88.56 258 ARG A O 1
ATOM 1981 N N . ARG A 1 259 ? 23.019 6.509 -25.299 1.00 89.31 259 ARG A N 1
ATOM 1982 C CA . ARG A 1 259 ? 21.853 5.840 -24.695 1.00 89.31 259 ARG A CA 1
ATOM 1983 C C . ARG A 1 259 ? 22.174 4.398 -24.315 1.00 89.31 259 ARG A C 1
ATOM 1985 O O . ARG A 1 259 ? 21.952 4.025 -23.169 1.00 89.31 259 ARG A O 1
ATOM 1992 N N . ALA A 1 260 ? 22.748 3.631 -25.240 1.00 91.19 260 ALA A N 1
ATOM 1993 C CA . ALA A 1 260 ? 23.066 2.217 -25.071 1.00 91.19 260 ALA A CA 1
ATOM 1994 C C . ALA A 1 260 ? 23.964 1.937 -23.859 1.00 91.19 260 ALA A C 1
ATOM 1996 O O . ALA A 1 260 ? 23.794 0.911 -23.219 1.00 91.19 260 ALA A O 1
ATOM 1997 N N . ARG A 1 261 ? 24.842 2.872 -23.462 1.00 90.44 261 ARG A N 1
ATOM 1998 C CA . ARG A 1 261 ? 25.664 2.748 -22.239 1.00 90.44 261 ARG A CA 1
ATOM 1999 C C . ARG A 1 261 ? 24.865 2.486 -20.961 1.00 90.44 261 ARG A C 1
ATOM 2001 O O . ARG A 1 261 ? 25.410 1.912 -20.031 1.00 90.44 261 ARG A O 1
ATOM 2008 N N . ARG A 1 262 ? 23.612 2.942 -20.898 1.00 91.75 262 ARG A N 1
ATOM 2009 C CA . ARG A 1 262 ? 22.736 2.753 -19.733 1.00 91.75 262 ARG A CA 1
ATOM 2010 C C . ARG A 1 262 ? 21.851 1.520 -19.852 1.00 91.75 262 ARG A C 1
ATOM 2012 O O . ARG A 1 262 ? 20.963 1.356 -19.027 1.00 91.75 262 ARG A O 1
ATOM 2019 N N . TYR A 1 263 ? 22.032 0.701 -20.880 1.00 94.19 263 TYR A N 1
ATOM 2020 C CA . TYR A 1 263 ? 21.210 -0.470 -21.126 1.00 94.19 263 TYR A CA 1
ATOM 2021 C C . TYR A 1 263 ? 22.078 -1.703 -21.314 1.00 94.19 263 TYR A C 1
ATOM 2023 O O . TYR A 1 263 ? 23.194 -1.633 -21.823 1.00 94.19 263 TYR A O 1
ATOM 2031 N N . GLN A 1 264 ? 21.550 -2.846 -20.902 1.00 93.88 264 GLN A N 1
ATOM 2032 C CA . GLN A 1 264 ? 22.226 -4.122 -21.048 1.00 93.88 264 GLN A CA 1
ATOM 2033 C C . GLN A 1 264 ? 21.201 -5.215 -21.329 1.00 93.88 264 GLN A C 1
ATOM 2035 O O . GLN A 1 264 ? 20.277 -5.414 -20.540 1.00 93.88 264 GLN A O 1
ATOM 2040 N N . LEU A 1 265 ? 21.380 -5.935 -22.436 1.00 93.31 265 LEU A N 1
ATOM 2041 C CA . LEU A 1 265 ? 20.673 -7.189 -22.678 1.00 93.31 265 LEU A CA 1
ATOM 2042 C C . LEU A 1 265 ? 21.405 -8.313 -21.948 1.00 93.31 265 LEU A C 1
ATOM 2044 O O . LEU A 1 265 ? 22.629 -8.427 -22.029 1.00 93.31 265 LEU A O 1
ATOM 2048 N N . ARG A 1 266 ? 20.654 -9.130 -21.211 1.00 92.94 266 ARG A N 1
ATOM 2049 C CA . ARG A 1 266 ? 21.168 -10.311 -20.516 1.00 92.94 266 ARG A CA 1
ATOM 2050 C C . ARG A 1 266 ? 20.406 -11.552 -20.986 1.00 92.94 266 ARG A C 1
ATOM 2052 O O . ARG A 1 266 ? 19.180 -11.486 -21.110 1.00 92.94 266 ARG A O 1
ATOM 2059 N N . PRO A 1 267 ? 21.099 -12.677 -21.226 1.00 88.75 267 PRO A N 1
ATOM 2060 C CA . PRO A 1 267 ? 20.440 -13.928 -21.574 1.00 88.75 267 PRO A CA 1
ATOM 2061 C C . PRO A 1 267 ? 19.628 -14.459 -20.385 1.00 88.75 267 PRO A C 1
ATOM 2063 O O . PRO A 1 267 ? 20.054 -14.369 -19.231 1.00 88.75 267 PRO A O 1
ATOM 2066 N N . HIS A 1 268 ? 18.454 -15.020 -20.665 1.00 88.19 268 HIS A N 1
ATOM 2067 C CA . HIS A 1 268 ? 17.575 -15.652 -19.687 1.00 88.19 268 HIS A CA 1
ATOM 2068 C C . HIS A 1 268 ? 16.946 -16.925 -20.275 1.00 88.19 268 HIS A C 1
ATOM 2070 O O . HIS A 1 268 ? 16.842 -17.075 -21.488 1.00 88.19 268 HIS A O 1
ATOM 2076 N N . SER A 1 269 ? 16.490 -17.845 -19.422 1.00 75.00 269 SER A N 1
ATOM 2077 C CA . SER A 1 269 ? 15.963 -19.167 -19.808 1.00 75.00 269 SER A CA 1
ATOM 2078 C C . SER A 1 269 ? 14.724 -19.143 -20.719 1.00 75.00 269 SER A C 1
ATOM 2080 O O . SER A 1 269 ? 14.305 -20.193 -21.188 1.00 75.00 269 SER A O 1
ATOM 2082 N N . GLY A 1 270 ? 14.151 -17.965 -20.987 1.00 74.81 270 GLY A N 1
ATOM 2083 C CA . GLY A 1 270 ? 13.020 -17.755 -21.897 1.00 74.81 270 GLY A CA 1
ATOM 2084 C C . GLY A 1 270 ? 13.249 -16.668 -22.955 1.00 74.81 270 GLY A C 1
ATOM 2085 O O . GLY A 1 270 ? 12.278 -16.175 -23.516 1.00 74.81 270 GLY A O 1
ATOM 2086 N N . GLY A 1 271 ? 14.499 -16.252 -23.201 1.00 83.44 271 GLY A N 1
ATOM 2087 C CA . GLY A 1 271 ? 14.835 -15.214 -24.181 1.00 83.44 271 GLY A CA 1
ATOM 2088 C C . GLY A 1 271 ? 15.821 -14.178 -23.645 1.00 83.44 271 GLY A C 1
ATOM 2089 O O . GLY A 1 271 ? 16.737 -14.494 -22.887 1.00 83.44 271 GLY A O 1
ATOM 2090 N N . GLU A 1 272 ? 15.640 -12.920 -24.037 1.00 88.88 272 GLU A N 1
ATOM 2091 C CA . GLU A 1 272 ? 16.484 -11.807 -23.601 1.00 88.88 272 GLU A CA 1
ATOM 2092 C C . GLU A 1 272 ? 15.746 -10.941 -22.578 1.00 88.88 272 GLU A C 1
ATOM 2094 O O . GLU A 1 272 ? 14.570 -10.621 -22.753 1.00 88.88 272 GLU A O 1
ATOM 2099 N N . ARG A 1 273 ? 16.447 -10.518 -21.524 1.00 93.38 273 ARG A N 1
ATOM 2100 C CA . ARG A 1 273 ? 15.947 -9.523 -20.568 1.00 93.38 273 ARG A CA 1
ATOM 2101 C C . ARG A 1 273 ? 16.749 -8.245 -20.700 1.00 93.38 273 ARG A C 1
ATOM 2103 O O . ARG A 1 273 ? 17.981 -8.275 -20.722 1.00 93.38 273 ARG A O 1
ATOM 2110 N N . LEU A 1 274 ? 16.047 -7.124 -20.777 1.00 94.38 274 LEU A N 1
ATOM 2111 C CA . LEU A 1 274 ? 16.662 -5.814 -20.887 1.00 94.38 274 LEU A CA 1
ATOM 2112 C C . LEU A 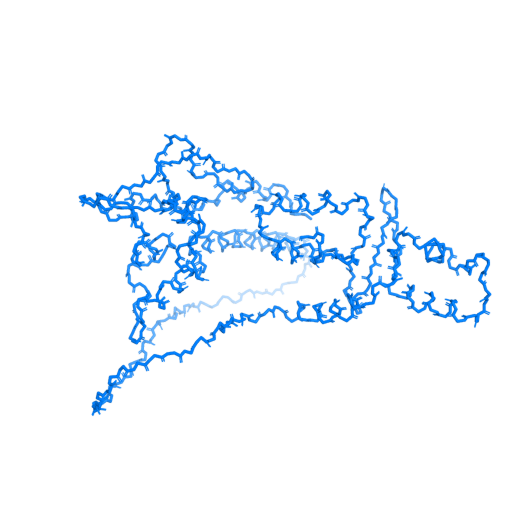1 274 ? 16.735 -5.159 -19.515 1.00 94.38 274 LEU A C 1
ATOM 2114 O O . LEU A 1 274 ? 15.744 -5.097 -18.798 1.00 94.38 274 LEU A O 1
ATOM 2118 N N . PHE A 1 275 ? 17.900 -4.630 -19.167 1.00 94.56 275 PHE A N 1
ATOM 2119 C CA . PHE A 1 275 ? 18.113 -3.890 -17.932 1.00 94.56 275 PHE A CA 1
ATOM 2120 C C . PHE A 1 275 ? 18.544 -2.467 -18.246 1.00 94.56 275 PHE A C 1
ATOM 2122 O O . PHE A 1 275 ? 19.333 -2.246 -19.165 1.00 94.56 275 PHE A O 1
ATOM 2129 N N . ARG A 1 276 ? 18.060 -1.511 -17.454 1.00 93.44 276 ARG A N 1
ATOM 2130 C CA . ARG A 1 276 ? 18.498 -0.119 -17.462 1.00 93.44 276 ARG A CA 1
ATOM 2131 C C . ARG A 1 276 ? 19.262 0.202 -16.185 1.00 93.44 276 ARG A C 1
ATOM 2133 O O . ARG A 1 276 ? 18.798 -0.092 -15.085 1.00 93.44 276 ARG A O 1
ATOM 2140 N N . GLN A 1 277 ? 20.399 0.863 -16.341 1.00 92.25 277 GLN A N 1
ATOM 2141 C CA . GLN A 1 277 ? 21.168 1.446 -15.255 1.00 92.25 277 GLN A CA 1
ATOM 2142 C C . GLN A 1 277 ? 20.579 2.806 -14.871 1.00 92.25 277 GLN A C 1
ATOM 2144 O O . GLN A 1 277 ? 20.535 3.726 -15.694 1.00 92.25 277 GLN A O 1
ATOM 2149 N N . LEU A 1 278 ? 20.127 2.928 -13.625 1.00 87.81 278 LEU A N 1
ATOM 2150 C CA . LEU A 1 278 ? 19.621 4.181 -13.051 1.00 87.81 278 LEU A CA 1
ATOM 2151 C C . LEU A 1 278 ? 20.707 4.887 -12.233 1.00 87.81 278 LEU A C 1
ATOM 2153 O O . LEU A 1 278 ? 20.839 6.105 -12.304 1.00 87.81 278 LEU A O 1
ATOM 2157 N N . SER A 1 279 ? 21.533 4.109 -11.534 1.00 85.56 279 SER A N 1
ATOM 2158 C CA . SER A 1 279 ? 22.761 4.546 -10.867 1.00 85.56 279 SER A CA 1
ATOM 2159 C C . SER A 1 279 ? 23.842 3.465 -11.047 1.00 85.56 279 SER A C 1
ATOM 2161 O O . SER A 1 279 ? 23.512 2.373 -11.516 1.00 85.56 279 SER A O 1
ATOM 2163 N N . PRO A 1 280 ? 25.124 3.718 -10.717 1.00 81.75 280 PRO A N 1
ATOM 2164 C CA . PRO A 1 280 ? 26.206 2.748 -10.918 1.00 81.75 280 PRO A CA 1
ATOM 2165 C C . PRO A 1 280 ? 25.890 1.331 -10.409 1.00 81.75 280 PRO A C 1
ATOM 2167 O O . PRO A 1 280 ? 26.174 0.357 -11.106 1.00 81.75 280 PRO A O 1
ATOM 2170 N N . GLU A 1 281 ? 25.218 1.232 -9.262 1.00 86.69 281 GLU A N 1
ATOM 2171 C CA . GLU A 1 281 ? 24.873 -0.029 -8.594 1.00 86.69 281 GLU A CA 1
ATOM 2172 C C . GLU A 1 281 ? 23.429 -0.485 -8.856 1.00 86.69 281 GLU A C 1
ATOM 2174 O O . GLU A 1 281 ? 23.111 -1.664 -8.706 1.00 86.69 281 GLU A O 1
ATOM 2179 N N . VAL A 1 282 ? 22.544 0.422 -9.288 1.00 87.44 282 VAL A N 1
ATOM 2180 C CA . VAL A 1 282 ? 21.114 0.132 -9.446 1.00 87.44 282 VAL A CA 1
ATOM 2181 C C . VAL A 1 282 ? 20.771 -0.150 -10.902 1.00 87.44 282 VAL A C 1
ATOM 2183 O O . VAL A 1 282 ? 20.724 0.748 -11.751 1.00 87.44 282 VAL A O 1
ATOM 2186 N N . TRP A 1 283 ? 20.438 -1.413 -11.156 1.00 91.31 283 TRP A N 1
ATOM 2187 C CA . TRP A 1 283 ? 19.908 -1.900 -12.424 1.00 91.31 283 TRP A CA 1
ATOM 2188 C C . TRP A 1 283 ? 18.467 -2.353 -12.244 1.00 91.31 283 TRP A C 1
ATOM 2190 O O . TRP A 1 283 ? 18.179 -3.160 -11.363 1.00 91.31 283 TRP A O 1
ATOM 2200 N N . LYS A 1 284 ? 17.573 -1.869 -13.105 1.00 93.06 284 LYS A N 1
ATOM 2201 C CA . LYS A 1 284 ? 16.173 -2.303 -13.134 1.00 93.06 284 LYS A CA 1
ATOM 2202 C C . LYS A 1 284 ? 15.841 -2.942 -14.460 1.00 93.06 284 LYS A C 1
ATOM 2204 O O . LYS A 1 284 ? 16.366 -2.544 -15.498 1.00 93.06 284 LYS A O 1
ATOM 2209 N N . GLU A 1 285 ? 14.981 -3.941 -14.419 1.00 94.44 285 GLU A N 1
ATOM 2210 C CA . GLU A 1 285 ? 14.502 -4.584 -15.629 1.00 94.44 285 GLU A CA 1
ATOM 2211 C C . GLU A 1 285 ? 13.531 -3.673 -16.379 1.00 94.44 285 GLU A C 1
ATOM 2213 O O . GLU A 1 285 ? 12.683 -3.013 -15.781 1.00 94.44 285 GLU A O 1
ATOM 2218 N N . VAL A 1 286 ? 13.641 -3.671 -17.703 1.00 95.00 286 VAL A N 1
ATOM 2219 C CA . VAL A 1 286 ? 12.737 -2.973 -18.608 1.00 95.00 286 VAL A CA 1
ATOM 2220 C C . VAL A 1 286 ? 11.846 -4.006 -19.288 1.00 95.00 286 VAL A C 1
ATOM 2222 O O . VAL A 1 286 ? 12.279 -4.622 -20.264 1.00 95.00 286 VAL A O 1
ATOM 2225 N N . PRO A 1 287 ? 10.610 -4.220 -18.806 1.00 93.69 287 PRO A N 1
ATOM 2226 C CA . PRO A 1 287 ? 9.720 -5.212 -19.394 1.00 93.69 287 PRO A CA 1
ATOM 2227 C C . PRO A 1 287 ? 9.255 -4.793 -20.803 1.00 93.69 287 PRO A C 1
ATOM 2229 O O . PRO A 1 287 ? 9.075 -3.588 -21.061 1.00 93.69 287 PRO A O 1
ATOM 2232 N N . PRO A 1 288 ? 9.014 -5.759 -21.711 1.00 91.94 288 PRO A N 1
ATOM 2233 C CA . PRO A 1 288 ? 8.392 -5.500 -23.007 1.00 91.94 288 PRO A CA 1
ATOM 2234 C C . PRO A 1 288 ? 7.027 -4.812 -22.855 1.00 91.94 288 PRO A C 1
ATOM 2236 O O . PRO A 1 288 ? 6.294 -5.151 -21.922 1.00 91.94 288 PRO A O 1
ATOM 2239 N N . PRO A 1 289 ? 6.636 -3.896 -23.764 1.00 91.44 289 PRO A N 1
ATOM 2240 C CA . PRO A 1 289 ? 5.363 -3.177 -23.680 1.00 91.44 289 PRO A CA 1
ATOM 2241 C C . PRO A 1 289 ? 4.139 -4.079 -23.486 1.00 91.44 289 PRO A C 1
ATOM 2243 O O . PRO A 1 289 ? 3.309 -3.799 -22.624 1.00 91.44 289 PRO A O 1
ATOM 2246 N N . ALA A 1 290 ? 4.076 -5.203 -24.208 1.00 90.19 290 ALA A N 1
ATOM 2247 C CA . ALA A 1 290 ? 2.973 -6.161 -24.126 1.00 90.19 290 ALA A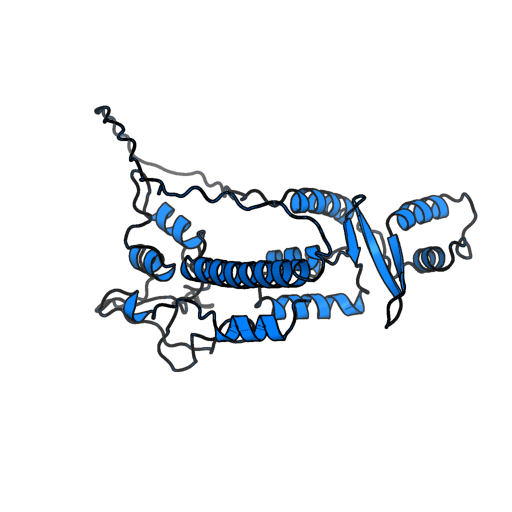 CA 1
ATOM 2248 C C . ALA A 1 290 ? 2.813 -6.813 -22.737 1.00 90.19 290 ALA A C 1
ATOM 2250 O O . ALA A 1 290 ? 1.700 -7.153 -22.351 1.00 90.19 290 ALA A O 1
ATOM 2251 N N . ALA A 1 291 ? 3.898 -6.954 -21.968 1.00 89.94 291 ALA A N 1
ATOM 2252 C CA . ALA A 1 291 ? 3.882 -7.604 -20.655 1.00 89.94 291 ALA A CA 1
ATOM 2253 C C . ALA A 1 291 ? 3.557 -6.641 -19.497 1.00 89.94 291 ALA A C 1
ATOM 2255 O O . ALA A 1 291 ? 3.267 -7.079 -18.387 1.00 89.94 291 ALA A O 1
ATOM 2256 N N . ARG A 1 292 ? 3.611 -5.319 -19.718 1.00 93.19 292 ARG A N 1
ATOM 2257 C CA . ARG A 1 292 ? 3.494 -4.313 -18.643 1.00 93.19 292 ARG A CA 1
ATOM 2258 C C . ARG A 1 292 ? 2.131 -4.320 -17.969 1.00 93.19 292 ARG A C 1
ATOM 2260 O O . ARG A 1 292 ? 2.076 -4.264 -16.748 1.00 93.19 292 ARG A O 1
ATOM 2267 N N . ALA A 1 293 ? 1.051 -4.396 -18.746 1.00 90.75 293 ALA A N 1
ATOM 2268 C CA . ALA A 1 293 ? -0.308 -4.362 -18.207 1.00 90.75 293 ALA A CA 1
ATOM 2269 C C . ALA A 1 293 ? -0.585 -5.573 -17.303 1.00 90.75 293 ALA A C 1
ATOM 2271 O O . ALA A 1 293 ? -1.078 -5.416 -16.188 1.00 90.75 293 ALA A O 1
ATOM 2272 N N . GLU A 1 294 ? -0.196 -6.767 -17.753 1.00 92.06 294 GLU A N 1
ATOM 2273 C CA . GLU A 1 294 ? -0.297 -7.991 -16.958 1.00 92.06 294 GLU A CA 1
ATOM 2274 C C . GLU A 1 294 ? 0.577 -7.915 -15.703 1.00 92.06 294 GLU A C 1
ATOM 2276 O O . GLU A 1 294 ? 0.140 -8.292 -14.622 1.00 92.06 294 GLU A O 1
ATOM 2281 N N . LEU A 1 295 ? 1.787 -7.366 -15.814 1.00 91.62 295 LEU A N 1
ATOM 2282 C CA . LEU A 1 295 ? 2.708 -7.209 -14.692 1.00 91.62 295 LEU A CA 1
ATOM 2283 C C . LEU A 1 295 ? 2.181 -6.220 -13.638 1.00 91.62 295 LEU A C 1
ATOM 2285 O O . LEU A 1 295 ? 2.276 -6.499 -12.443 1.00 91.62 295 LEU A O 1
ATOM 2289 N N . VAL A 1 296 ? 1.587 -5.099 -14.060 1.00 90.50 296 VAL A N 1
ATOM 2290 C CA . VAL A 1 296 ? 0.918 -4.140 -13.165 1.00 90.50 296 VAL A CA 1
ATOM 2291 C C . VAL A 1 296 ? -0.273 -4.804 -12.478 1.00 90.50 296 VAL A C 1
ATOM 2293 O O . VAL A 1 296 ? -0.369 -4.739 -11.255 1.00 90.50 296 VAL A O 1
ATOM 2296 N N . ALA A 1 297 ? -1.143 -5.483 -13.233 1.00 87.56 297 ALA A N 1
ATOM 2297 C CA . ALA A 1 297 ? -2.313 -6.166 -12.684 1.00 87.56 297 ALA A CA 1
ATOM 2298 C C . ALA A 1 297 ? -1.919 -7.289 -11.713 1.00 87.56 297 ALA A C 1
ATOM 2300 O O . ALA A 1 297 ? -2.468 -7.391 -10.620 1.00 87.56 297 ALA A O 1
ATOM 2301 N N . SER A 1 298 ? -0.924 -8.095 -12.081 1.00 88.06 298 SER A N 1
ATOM 2302 C CA . SER A 1 298 ? -0.375 -9.164 -11.249 1.00 88.06 298 SER A CA 1
ATOM 2303 C C . SER A 1 298 ? 0.203 -8.610 -9.951 1.00 88.06 298 SER A C 1
ATOM 2305 O O . SER A 1 298 ? -0.152 -9.094 -8.879 1.00 88.06 298 SER A O 1
ATOM 2307 N N . MET A 1 299 ? 1.010 -7.542 -10.019 1.00 86.56 299 MET A N 1
ATOM 2308 C CA . MET A 1 299 ? 1.544 -6.889 -8.824 1.00 86.56 299 MET A CA 1
ATOM 2309 C C . MET A 1 299 ? 0.418 -6.327 -7.958 1.00 86.56 299 MET A C 1
ATOM 2311 O O . MET A 1 299 ? 0.375 -6.630 -6.773 1.00 86.56 299 MET A O 1
ATOM 2315 N N . HIS A 1 300 ? -0.510 -5.566 -8.543 1.00 86.00 300 HIS A N 1
ATOM 2316 C CA . HIS A 1 300 ? -1.658 -4.980 -7.849 1.00 86.00 300 HIS A CA 1
ATOM 2317 C C . HIS A 1 300 ? -2.494 -6.043 -7.121 1.00 86.00 300 HIS A C 1
ATOM 2319 O O . HIS A 1 300 ? -2.819 -5.872 -5.949 1.00 86.00 300 HIS A O 1
ATOM 2325 N N . ASN A 1 301 ? -2.775 -7.173 -7.769 1.00 82.94 301 ASN A N 1
ATOM 2326 C CA . ASN A 1 301 ? -3.518 -8.279 -7.167 1.00 82.94 301 ASN A CA 1
ATOM 2327 C C . ASN A 1 301 ? -2.700 -8.987 -6.075 1.00 82.94 301 ASN A C 1
ATOM 2329 O O . ASN A 1 301 ? -3.218 -9.271 -4.999 1.00 82.94 301 ASN A O 1
ATOM 2333 N N . ALA A 1 302 ? -1.411 -9.242 -6.321 1.00 77.69 302 ALA A N 1
ATOM 2334 C CA . ALA A 1 302 ? -0.535 -9.945 -5.383 1.00 77.69 302 ALA A CA 1
ATOM 2335 C C . ALA A 1 302 ? -0.304 -9.173 -4.078 1.00 77.69 302 ALA A C 1
ATOM 2337 O O . ALA A 1 302 ? -0.071 -9.785 -3.038 1.00 77.69 302 ALA A O 1
ATOM 2338 N N . VAL A 1 303 ? -0.374 -7.842 -4.123 1.00 75.31 303 VAL A N 1
ATOM 2339 C CA . VAL A 1 303 ? -0.122 -6.965 -2.968 1.00 75.31 303 VAL A CA 1
ATOM 2340 C C . VAL A 1 303 ? -1.407 -6.484 -2.292 1.00 75.31 303 VAL A C 1
ATOM 2342 O O . VAL A 1 303 ? -1.337 -5.755 -1.310 1.00 75.31 303 VAL A O 1
ATOM 2345 N N . GLY A 1 304 ? -2.575 -6.916 -2.776 1.00 75.88 304 GLY A N 1
ATOM 2346 C CA . GLY A 1 304 ? -3.867 -6.610 -2.167 1.00 75.88 304 GLY A CA 1
ATOM 2347 C C . GLY A 1 304 ? -4.397 -5.266 -2.630 1.00 75.88 304 GLY A C 1
ATOM 2348 O O . GLY A 1 304 ? -4.577 -4.355 -1.834 1.00 75.88 304 GLY A O 1
ATOM 2349 N N . HIS A 1 305 ? -4.590 -5.120 -3.936 1.00 79.31 305 HIS A N 1
ATOM 2350 C CA . HIS A 1 305 ? -5.316 -4.019 -4.559 1.00 79.31 305 HIS A CA 1
ATOM 2351 C C . HIS A 1 305 ? -4.914 -2.611 -4.095 1.00 79.31 305 HIS A C 1
ATOM 2353 O O . HIS A 1 305 ? -5.743 -1.703 -4.010 1.00 79.31 305 HIS A O 1
ATOM 2359 N N . PHE A 1 306 ? -3.631 -2.398 -3.789 1.00 77.06 306 PHE A N 1
ATOM 2360 C CA . PHE A 1 306 ? -3.172 -1.086 -3.358 1.00 77.06 306 PHE A CA 1
ATOM 2361 C C . PHE A 1 306 ? -3.408 -0.027 -4.440 1.00 77.06 306 PHE A C 1
ATOM 2363 O O . PHE A 1 306 ? -3.302 -0.293 -5.639 1.00 77.06 306 PHE A O 1
ATOM 2370 N N . GLY A 1 307 ? -3.662 1.212 -4.014 1.00 75.50 307 GLY A N 1
ATOM 2371 C CA . GLY A 1 307 ? -3.800 2.343 -4.930 1.00 75.50 307 GLY A CA 1
ATOM 2372 C C . GLY A 1 307 ? -2.577 2.536 -5.838 1.00 75.50 307 GLY A C 1
ATOM 2373 O O . GLY A 1 307 ? -1.478 2.040 -5.563 1.00 75.50 307 GLY A O 1
ATOM 2374 N N . ARG A 1 308 ? -2.767 3.304 -6.916 1.00 80.06 308 ARG A N 1
ATOM 2375 C CA . ARG A 1 308 ? -1.782 3.520 -7.995 1.00 80.06 308 ARG A CA 1
ATOM 2376 C C . ARG A 1 308 ? -0.383 3.878 -7.491 1.00 80.06 308 ARG A C 1
ATOM 2378 O O . ARG A 1 308 ? 0.596 3.245 -7.871 1.00 80.06 308 ARG A O 1
ATOM 2385 N N . ALA A 1 309 ? -0.290 4.841 -6.571 1.00 78.88 309 ALA A N 1
ATOM 2386 C CA . ALA A 1 309 ? 0.988 5.301 -6.024 1.00 78.88 309 ALA A CA 1
ATOM 2387 C C . ALA A 1 309 ? 1.790 4.160 -5.377 1.00 78.88 309 ALA A C 1
ATOM 2389 O O . ALA A 1 309 ? 2.967 3.977 -5.674 1.00 78.88 309 ALA A O 1
ATOM 2390 N N . ARG A 1 310 ? 1.138 3.334 -4.552 1.00 77.94 310 ARG A N 1
ATOM 2391 C CA . ARG A 1 310 ? 1.802 2.241 -3.834 1.00 77.94 310 ARG A CA 1
ATOM 2392 C C . ARG A 1 310 ? 2.125 1.062 -4.748 1.00 77.94 310 ARG A C 1
ATOM 2394 O O . ARG A 1 310 ? 3.210 0.498 -4.635 1.00 77.94 310 ARG A O 1
ATOM 2401 N N . THR A 1 311 ? 1.237 0.735 -5.688 1.00 83.94 311 THR A N 1
ATOM 2402 C CA . THR A 1 311 ? 1.513 -0.272 -6.728 1.00 83.94 311 THR A CA 1
ATOM 2403 C C . THR A 1 311 ? 2.741 0.129 -7.551 1.00 83.94 311 THR A C 1
ATOM 2405 O O . THR A 1 311 ? 3.662 -0.672 -7.716 1.00 83.94 311 THR A O 1
ATOM 2408 N N . ARG A 1 312 ? 2.828 1.396 -7.976 1.00 85.69 312 ARG A N 1
ATOM 2409 C CA . ARG A 1 312 ? 4.000 1.949 -8.669 1.00 85.69 312 ARG A CA 1
ATOM 2410 C C . ARG A 1 312 ? 5.276 1.847 -7.835 1.00 85.69 312 ARG A C 1
ATOM 2412 O O . ARG A 1 312 ? 6.281 1.368 -8.356 1.00 85.69 312 ARG A O 1
ATOM 2419 N N . SER A 1 313 ? 5.254 2.252 -6.565 1.00 82.25 313 SER A N 1
ATOM 2420 C CA . SER A 1 313 ? 6.437 2.174 -5.695 1.00 82.25 313 SER A CA 1
ATOM 2421 C C . SER A 1 313 ? 6.948 0.739 -5.532 1.00 82.25 313 SER A C 1
ATOM 2423 O O . SER A 1 313 ? 8.155 0.511 -5.549 1.00 82.25 313 SER A O 1
ATOM 2425 N N . LEU A 1 314 ? 6.051 -0.250 -5.456 1.00 84.62 314 LEU A N 1
ATOM 2426 C CA . LEU A 1 314 ? 6.433 -1.664 -5.384 1.00 84.62 314 LEU A CA 1
ATOM 2427 C C . LEU A 1 314 ? 7.038 -2.172 -6.694 1.00 84.62 314 LEU A C 1
ATOM 2429 O O . LEU A 1 314 ? 8.062 -2.856 -6.680 1.00 84.62 314 LEU A O 1
ATOM 2433 N N . LEU A 1 315 ? 6.453 -1.796 -7.831 1.00 88.19 315 LEU A N 1
ATOM 2434 C CA . LEU A 1 315 ? 7.000 -2.121 -9.147 1.00 88.19 315 LEU A CA 1
ATOM 2435 C C . LEU A 1 315 ? 8.397 -1.517 -9.348 1.00 88.19 315 LEU A C 1
ATOM 2437 O O . LEU A 1 315 ? 9.279 -2.178 -9.899 1.00 88.19 315 LEU A O 1
ATOM 2441 N N . LEU A 1 316 ? 8.620 -0.297 -8.849 1.00 88.44 316 LEU A N 1
ATOM 2442 C CA . LEU A 1 316 ? 9.903 0.397 -8.930 1.00 88.44 316 LEU A CA 1
ATOM 2443 C C . LEU A 1 316 ? 11.029 -0.323 -8.179 1.00 88.44 316 LEU A C 1
ATOM 2445 O O . LEU A 1 316 ? 12.186 -0.022 -8.451 1.00 88.44 316 LEU A O 1
ATOM 2449 N N . ASN A 1 317 ? 10.765 -1.286 -7.297 1.00 85.94 317 ASN A N 1
ATOM 2450 C CA . ASN A 1 317 ? 11.842 -2.054 -6.665 1.00 85.94 317 ASN A CA 1
ATOM 2451 C C . ASN A 1 317 ? 12.618 -2.926 -7.667 1.00 85.94 317 ASN A C 1
ATOM 2453 O O . ASN A 1 317 ? 13.804 -3.185 -7.467 1.00 85.94 317 ASN A O 1
ATOM 2457 N N . HIS A 1 318 ? 11.974 -3.352 -8.758 1.00 87.69 318 HIS A N 1
ATOM 2458 C CA . HIS A 1 318 ? 12.556 -4.307 -9.709 1.00 87.69 318 HIS A CA 1
ATOM 2459 C C . HIS A 1 318 ? 12.492 -3.847 -11.165 1.00 87.69 318 HIS A C 1
ATOM 2461 O O . HIS A 1 318 ? 13.394 -4.158 -11.947 1.00 87.69 318 HIS A O 1
ATOM 2467 N N . TYR A 1 319 ? 11.463 -3.082 -11.521 1.00 92.75 319 TYR A N 1
ATOM 2468 C CA . TYR A 1 319 ? 11.168 -2.709 -12.894 1.00 92.75 319 TYR A CA 1
ATOM 2469 C C . TYR A 1 319 ? 11.295 -1.208 -13.118 1.00 92.75 319 TYR A C 1
ATOM 2471 O O . TYR A 1 319 ? 11.158 -0.387 -12.208 1.00 92.75 319 TYR A O 1
ATOM 2479 N N . TRP A 1 320 ? 11.552 -0.849 -14.367 1.00 92.19 320 TRP A N 1
ATOM 2480 C CA . TRP A 1 320 ? 11.494 0.520 -14.841 1.00 92.19 320 TRP A CA 1
ATOM 2481 C C . TRP A 1 320 ? 11.109 0.546 -16.315 1.00 92.19 320 TRP A C 1
ATOM 2483 O O . TRP A 1 320 ? 11.661 -0.200 -17.117 1.00 92.19 320 TRP A O 1
ATOM 2493 N N . TRP A 1 321 ? 10.215 1.450 -16.699 1.00 90.44 321 TRP A N 1
ATOM 2494 C CA . TRP A 1 321 ? 9.983 1.772 -18.103 1.00 90.44 321 TRP A CA 1
ATOM 2495 C C . TRP A 1 321 ? 9.516 3.214 -18.263 1.00 90.44 321 TRP A C 1
ATOM 2497 O O . TRP A 1 321 ? 9.135 3.897 -17.307 1.00 90.44 321 TRP A O 1
ATOM 2507 N N . ARG A 1 322 ? 9.553 3.692 -19.504 1.00 84.00 322 ARG A N 1
ATOM 2508 C CA . ARG A 1 322 ? 9.107 5.039 -19.836 1.00 84.00 322 ARG A CA 1
ATOM 2509 C C . ARG A 1 322 ? 7.588 5.144 -19.696 1.00 84.00 322 ARG A C 1
ATOM 2511 O O . ARG A 1 322 ? 6.861 4.337 -20.258 1.00 84.00 322 ARG A O 1
ATOM 2518 N N . GLY A 1 323 ? 7.119 6.162 -18.979 1.00 82.62 323 GLY A N 1
ATOM 2519 C CA . GLY A 1 323 ? 5.687 6.393 -18.766 1.00 82.62 323 GLY A CA 1
ATOM 2520 C C . GLY A 1 323 ? 5.034 5.454 -17.745 1.00 82.62 323 GLY A C 1
ATOM 2521 O O . GLY A 1 323 ? 3.812 5.327 -17.691 1.00 82.62 323 GLY A O 1
ATOM 2522 N N . MET A 1 324 ? 5.846 4.805 -16.907 1.00 84.94 324 MET A N 1
ATOM 2523 C CA . MET A 1 324 ? 5.379 3.924 -15.838 1.00 84.94 324 MET A CA 1
ATOM 2524 C C . MET A 1 324 ? 4.361 4.593 -14.911 1.00 84.94 324 MET A C 1
ATOM 2526 O O . MET A 1 324 ? 3.376 3.963 -14.551 1.00 84.94 324 MET A O 1
ATOM 2530 N N . ALA A 1 325 ? 4.533 5.879 -14.590 1.00 79.94 325 ALA A N 1
ATOM 2531 C CA . ALA A 1 325 ? 3.583 6.617 -13.761 1.00 79.94 325 ALA A CA 1
ATOM 2532 C C . ALA A 1 325 ? 2.173 6.733 -14.367 1.00 79.94 325 ALA A C 1
ATOM 2534 O O . ALA A 1 325 ? 1.200 6.767 -13.620 1.00 79.94 325 ALA A O 1
ATOM 2535 N N . GLN A 1 326 ? 2.041 6.781 -15.698 1.00 81.00 326 GLN A N 1
ATOM 2536 C CA . GLN A 1 326 ? 0.723 6.825 -16.338 1.00 81.00 326 GLN A CA 1
ATOM 2537 C C . GLN A 1 326 ? 0.073 5.439 -16.441 1.00 81.00 326 GLN A C 1
ATOM 2539 O O . GLN A 1 326 ? -1.153 5.354 -16.433 1.00 81.00 326 GLN A O 1
ATOM 2544 N N . GLN A 1 327 ? 0.885 4.382 -16.542 1.00 79.00 327 GLN A N 1
ATOM 2545 C CA . GLN A 1 327 ? 0.439 3.004 -16.782 1.00 79.00 327 GLN A CA 1
ATOM 2546 C C . GLN A 1 327 ? 0.220 2.179 -15.501 1.00 79.00 327 GLN A C 1
ATOM 2548 O O . GLN A 1 327 ? -0.444 1.148 -15.572 1.00 79.00 327 GLN A O 1
ATOM 2553 N N . ALA A 1 328 ? 0.780 2.613 -14.366 1.00 72.06 328 ALA A N 1
ATOM 2554 C CA . ALA A 1 328 ? 0.631 1.987 -13.049 1.00 72.06 328 ALA A CA 1
ATOM 2555 C C . ALA A 1 328 ? -0.421 2.677 -12.156 1.00 72.06 328 ALA A C 1
ATOM 2557 O O . ALA A 1 328 ? -0.799 3.853 -12.413 1.00 72.06 328 ALA A O 1
#

Foldseek 3Di:
DDPPVLVVVLVVPQDQPFAFLCVLADPQKAAAADCDFDDPPDDTDHDHPDGHGAQDQQALDPPPQQQAPPVRAGHRRWIAHHPRPHTDHGALSSLCVRLVHHRCPVPDPPQDSSNSSNCSRPDHRPSVVVSVVVSVVSVVVVVVVVVVVVVVPDDDDDDDDDDDDDDDDDDDDDDDDDDDDDDDDDDDDDDDDDDDPDPPDDPDDPVCVLLVVLQVVVLVVPPDDWCLVPPQLVCCQVPVDHDPPDDPPDPVVVVSVVQSVQKHWDDDPVGIWIWGHSDPPDIATEDDPVCLLVVLVVQCNNVPNDDLVVSLVVNVVHHDTRPSSVRD

pLDDT: mean 73.36, std 22.59, range [22.61, 95.25]